Protein AF-0000000079067261 (afdb_homodimer)

Radius of gyration: 23.17 Å; Cα contacts (8 Å, |Δi|>4): 420; chains: 2; bounding box: 43×74×41 Å

pLDDT: mean 85.53, std 19.95, range [22.02, 98.5]

Organism: Streptomyces microflavus (NCBI:txid1919)

Secondary structure (DSSP, 8-state):
-EEETTEEEEEE-GGGS-HHHHTPPPPPP-TTS-EEEEEPP----EEEEESS-EEEESSTTTS-EEEEEBTBEEEE-SSS--EEE-SEEEEEEE--------------/-EEETTEEEEEE-GGGS-HHHHTPPPPPP-TTS-EEEEEPP----EEEEESS-EEEESSTTTS-EEEEETT-EEEE-SSS--EEE-SEEEEEEE--------------

Nearest PDB structures (foldseek):
  4khb-assembly3_F  TM=3.609E-01  e=4.235E+00  Thermochaetoides thermophila DSM 1495
  4khb-assembly3_F  TM=3.604E-01  e=4.144E+00  Thermochaetoides thermophila DSM 1495

Solvent-accessible surface area (backbone atoms only — not comparable to full-atom values): 12883 Å² total; per-residue (Å²): 120,46,75,59,87,53,36,38,39,32,78,37,59,71,88,74,51,56,70,76,59,76,76,48,78,46,62,75,54,45,98,83,58,24,45,70,77,40,77,37,70,81,74,73,40,30,40,24,34,50,71,69,62,38,41,32,74,73,45,71,95,83,42,46,29,41,38,39,18,85,79,18,39,37,41,38,36,91,87,48,80,72,41,81,42,71,57,44,38,29,39,37,40,70,59,74,74,80,70,85,80,75,78,72,80,69,76,123,120,48,76,59,89,51,36,37,39,32,79,39,59,71,89,73,51,57,71,76,60,76,77,48,78,46,62,76,55,48,99,84,59,24,44,71,76,39,76,38,69,82,76,71,41,30,38,24,34,50,71,68,62,40,39,31,75,73,46,72,95,83,41,46,29,40,37,38,18,85,79,18,40,36,42,38,35,90,87,49,80,71,42,82,43,71,57,44,36,28,39,38,40,70,59,73,76,80,71,86,78,77,76,74,83,70,78,127

Sequence (216 aa):
MYRQGDVLIMALEESAVPAPFLKASGELRDGRGRLVLALGEVTGHAHAVQGPGRLIREAGPFGPMLLHLPEGGRVVHEEHATIALPQGWFRVVRQREYAPGAIRIVADMYRQGDVLIMALEESAVPAPFLKASGELRDGRGRLVLALGEVTGHAHAVQGPGRLIREAGPFGPMLLHLPEGGRVVHEEHATIALPQGWFRVVRQREYAPGAIRIVAD

Structure (mmCIF, N/CA/C/O backbone):
data_AF-0000000079067261-model_v1
#
loop_
_entity.id
_entity.type
_entity.pdbx_description
1 polymer 'Uncharacterized protein'
#
loop_
_atom_site.group_PDB
_atom_site.id
_atom_site.type_symbol
_atom_site.label_atom_id
_atom_site.label_alt_id
_atom_site.label_comp_id
_atom_site.label_asym_id
_atom_site.label_entity_id
_atom_site.label_seq_id
_atom_site.pdbx_PDB_ins_code
_atom_site.Cartn_x
_atom_site.Cartn_y
_atom_site.Cartn_z
_atom_site.occupancy
_atom_site.B_iso_or_equiv
_atom_site.auth_seq_id
_atom_site.auth_comp_id
_atom_site.auth_asym_id
_atom_site.auth_atom_id
_atom_site.pdbx_PDB_model_num
ATOM 1 N N . MET A 1 1 ? 15.617 -24.75 -3.363 1 93.31 1 MET A N 1
ATOM 2 C CA . MET A 1 1 ? 14.82 -23.875 -2.498 1 93.31 1 MET A CA 1
ATOM 3 C C . MET A 1 1 ? 15.094 -22.406 -2.791 1 93.31 1 MET A C 1
ATOM 5 O O . MET A 1 1 ? 16.234 -22.031 -3.037 1 93.31 1 MET A O 1
ATOM 9 N N . TYR A 1 2 ? 14.016 -21.641 -2.826 1 95.81 2 TYR A N 1
ATOM 10 C CA . TYR A 1 2 ? 14.117 -20.234 -3.156 1 95.81 2 TYR A CA 1
ATOM 11 C C . TYR A 1 2 ? 13.43 -19.375 -2.098 1 95.81 2 TYR A C 1
ATOM 13 O O . TYR A 1 2 ? 12.5 -19.828 -1.429 1 95.81 2 TYR A O 1
ATOM 21 N N . ARG A 1 3 ? 13.953 -18.156 -1.911 1 93.5 3 ARG A N 1
ATOM 22 C CA . ARG A 1 3 ? 13.344 -17.25 -0.948 1 93.5 3 ARG A CA 1
ATOM 23 C C . ARG A 1 3 ? 13.375 -15.812 -1.457 1 93.5 3 ARG A C 1
ATOM 25 O O . ARG A 1 3 ? 14.383 -15.367 -2.006 1 93.5 3 ARG A O 1
ATOM 32 N N . GLN A 1 4 ? 12.227 -15.227 -1.336 1 92.88 4 GLN A N 1
ATOM 33 C CA . GLN A 1 4 ? 12.117 -13.797 -1.585 1 92.88 4 GLN A CA 1
ATOM 34 C C . GLN A 1 4 ? 11.344 -13.102 -0.465 1 92.88 4 GLN A C 1
ATOM 36 O O . GLN A 1 4 ? 10.125 -13.227 -0.378 1 92.88 4 GLN A O 1
ATOM 41 N N . GLY A 1 5 ? 12.039 -12.453 0.338 1 87.69 5 GLY A N 1
ATOM 42 C CA . GLY A 1 5 ? 11.406 -11.906 1.524 1 87.69 5 GLY A CA 1
ATOM 43 C C . GLY A 1 5 ? 10.797 -12.969 2.424 1 87.69 5 GLY A C 1
ATOM 44 O O . GLY A 1 5 ? 11.492 -13.891 2.855 1 87.69 5 GLY A O 1
ATOM 45 N N . ASP A 1 6 ? 9.477 -12.859 2.674 1 88 6 ASP A N 1
ATOM 46 C CA . ASP A 1 6 ? 8.758 -13.773 3.561 1 88 6 ASP A CA 1
ATOM 47 C C . ASP A 1 6 ? 8.102 -14.906 2.771 1 88 6 ASP A C 1
ATOM 49 O O . ASP A 1 6 ? 7.289 -15.656 3.312 1 88 6 ASP A O 1
ATOM 53 N N . VAL A 1 7 ? 8.508 -14.961 1.586 1 93.81 7 VAL A N 1
ATOM 54 C CA . VAL A 1 7 ? 7.945 -16.016 0.75 1 93.81 7 VAL A CA 1
ATOM 55 C C . VAL A 1 7 ? 8.984 -17.109 0.524 1 93.81 7 VAL A C 1
ATOM 57 O O . VAL A 1 7 ? 10.062 -16.844 -0.013 1 93.81 7 VAL A O 1
ATOM 60 N N . LEU A 1 8 ? 8.688 -18.297 0.979 1 94.88 8 LEU A N 1
ATOM 61 C CA . LEU A 1 8 ? 9.5 -19.484 0.73 1 94.88 8 LEU A CA 1
ATOM 62 C C . LEU A 1 8 ? 8.906 -20.328 -0.392 1 94.88 8 LEU A C 1
ATOM 64 O O . LEU A 1 8 ? 7.707 -20.594 -0.401 1 94.88 8 LEU A O 1
ATOM 68 N N . ILE A 1 9 ? 9.797 -20.672 -1.334 1 97.38 9 ILE A N 1
ATOM 69 C CA . ILE A 1 9 ? 9.383 -21.484 -2.479 1 97.38 9 ILE A CA 1
ATOM 70 C C . ILE A 1 9 ? 10.219 -22.75 -2.553 1 97.38 9 ILE A C 1
ATOM 72 O O . ILE A 1 9 ? 11.445 -22.688 -2.684 1 97.38 9 ILE A O 1
ATOM 76 N N . MET A 1 10 ? 9.508 -23.844 -2.5 1 97.62 10 MET A N 1
ATOM 77 C CA . MET A 1 10 ? 10.211 -25.125 -2.469 1 97.62 10 MET A CA 1
ATOM 78 C C . MET A 1 10 ? 9.773 -26.016 -3.629 1 97.62 10 MET A C 1
ATOM 80 O O . MET A 1 10 ? 8.578 -26.234 -3.834 1 97.62 10 MET A O 1
ATOM 84 N N . ALA A 1 11 ? 10.805 -26.531 -4.277 1 97.69 11 ALA A N 1
ATOM 85 C CA . ALA A 1 11 ? 10.477 -27.484 -5.34 1 97.69 11 ALA A CA 1
ATOM 86 C C . ALA A 1 11 ? 9.773 -28.719 -4.781 1 97.69 11 ALA A C 1
ATOM 88 O O . ALA A 1 11 ? 10.125 -29.203 -3.703 1 97.69 11 ALA A O 1
ATOM 89 N N . LEU A 1 12 ? 8.781 -29.109 -5.594 1 97.06 12 LEU A N 1
ATOM 90 C CA . LEU A 1 12 ? 7.977 -30.266 -5.219 1 97.06 12 LEU A CA 1
ATOM 91 C C . LEU A 1 12 ? 7.891 -31.266 -6.371 1 97.06 12 LEU A C 1
ATOM 93 O O . LEU A 1 12 ? 7.633 -30.875 -7.516 1 97.06 12 LEU A O 1
ATOM 97 N N . GLU A 1 13 ? 8.094 -32.562 -6.059 1 96.88 13 GLU A N 1
ATOM 98 C CA . GLU A 1 13 ? 7.824 -33.594 -7.062 1 96.88 13 GLU A CA 1
ATOM 99 C C . GLU A 1 13 ? 6.332 -33.688 -7.367 1 96.88 13 GLU A C 1
ATOM 101 O O . GLU A 1 13 ? 5.5 -33.594 -6.457 1 96.88 13 GLU A O 1
ATOM 106 N N . GLU A 1 14 ? 6.121 -33.844 -8.664 1 95.88 14 GLU A N 1
ATOM 107 C CA . GLU A 1 14 ? 4.719 -33.938 -9.07 1 95.88 14 GLU A CA 1
ATOM 108 C C . GLU A 1 14 ? 3.992 -35.031 -8.297 1 95.88 14 GLU A C 1
ATOM 110 O O . GLU A 1 14 ? 2.809 -34.906 -7.977 1 95.88 14 GLU A O 1
ATOM 115 N N . SER A 1 15 ? 4.703 -36.094 -8.047 1 96.19 15 SER A N 1
ATOM 116 C CA . SER A 1 15 ? 4.109 -37.25 -7.352 1 96.19 15 SER A CA 1
ATOM 117 C C . SER A 1 15 ? 3.678 -36.844 -5.938 1 96.19 15 SER A C 1
ATOM 119 O O . SER A 1 15 ? 2.857 -37.531 -5.324 1 96.19 15 SER A O 1
ATOM 121 N N . ALA A 1 16 ? 4.199 -35.812 -5.457 1 96 16 ALA A N 1
ATOM 122 C CA . ALA A 1 16 ? 3.887 -35.375 -4.102 1 96 16 ALA A CA 1
ATOM 123 C C . ALA A 1 16 ? 2.697 -34.406 -4.102 1 96 16 ALA A C 1
ATOM 125 O O . ALA A 1 16 ? 2.203 -34.031 -3.041 1 96 16 ALA A O 1
ATOM 126 N N . VAL A 1 17 ? 2.174 -34.031 -5.223 1 96.06 17 VAL A N 1
ATOM 127 C CA . VAL A 1 17 ? 1.015 -33.156 -5.332 1 96.06 17 VAL A CA 1
ATOM 128 C C . VAL A 1 17 ? -0.268 -33.969 -5.188 1 96.06 17 VAL A C 1
ATOM 130 O O . VAL A 1 17 ? -0.497 -34.938 -5.941 1 96.06 17 VAL A O 1
ATOM 133 N N . PRO A 1 18 ? -1.091 -33.594 -4.254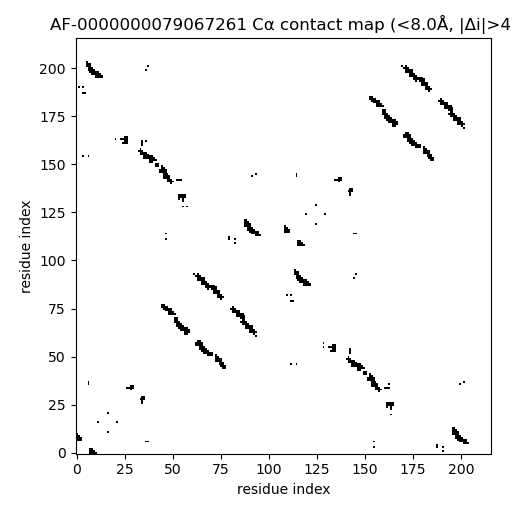 1 94 18 PRO A N 1
ATOM 134 C CA . PRO A 1 18 ? -2.355 -34.312 -4.141 1 94 18 PRO A CA 1
ATOM 135 C C . PRO A 1 18 ? -3.176 -34.281 -5.426 1 94 18 PRO A C 1
ATOM 137 O O . PRO A 1 18 ? -3.242 -33.25 -6.094 1 94 18 PRO A O 1
ATOM 140 N N . ALA A 1 19 ? -3.855 -35.344 -5.723 1 94.25 19 ALA A N 1
ATOM 141 C CA . ALA A 1 19 ? -4.516 -35.594 -6.996 1 94.25 19 ALA A CA 1
ATOM 142 C C . ALA A 1 19 ? -5.547 -34.531 -7.309 1 94.25 19 ALA A C 1
ATOM 144 O O . ALA A 1 19 ? -5.629 -34.062 -8.445 1 94.25 19 ALA A O 1
ATOM 145 N N . PRO A 1 20 ? -6.281 -34.094 -6.27 1 93.56 20 PRO A N 1
ATOM 146 C CA . PRO A 1 20 ? -7.297 -33.094 -6.613 1 93.56 20 PRO A CA 1
ATOM 147 C C . PRO A 1 20 ? -6.695 -31.781 -7.121 1 93.56 20 PRO A C 1
ATOM 149 O O . PRO A 1 20 ? -7.348 -31.031 -7.867 1 93.56 20 PRO A O 1
ATOM 152 N N . PHE A 1 21 ? -5.484 -31.594 -6.785 1 94.38 21 PHE A N 1
ATOM 153 C CA . PHE A 1 21 ? -4.883 -30.312 -7.145 1 94.38 21 PHE A CA 1
ATOM 154 C C . PHE A 1 21 ? -4.219 -30.391 -8.516 1 94.38 21 PHE A C 1
ATOM 156 O O . PHE A 1 21 ? -3.934 -29.359 -9.133 1 94.38 21 PHE A O 1
ATOM 163 N N . LEU A 1 22 ? -3.932 -31.562 -8.992 1 94.06 22 LEU A N 1
ATOM 164 C CA . LEU A 1 22 ? -3.262 -31.734 -10.281 1 94.06 22 LEU A CA 1
ATOM 165 C C . LEU A 1 22 ? -4.074 -31.094 -11.406 1 94.06 22 LEU A C 1
ATOM 167 O O . LEU A 1 22 ? -3.512 -30.562 -12.359 1 94.06 22 LEU A O 1
ATOM 171 N N . LYS A 1 23 ? -5.426 -31.109 -11.219 1 91.81 23 LYS A N 1
ATOM 172 C CA . LYS A 1 23 ? -6.281 -30.609 -12.289 1 91.81 23 LYS A CA 1
ATOM 173 C C . LYS A 1 23 ? -7.102 -29.406 -11.812 1 91.81 23 LYS A C 1
ATOM 175 O O . LYS A 1 23 ? -8.016 -28.953 -12.516 1 91.81 23 LYS A O 1
ATOM 180 N N . ALA A 1 24 ? -6.781 -28.938 -10.594 1 92.81 24 ALA A N 1
ATOM 181 C CA . ALA A 1 24 ? -7.551 -27.828 -10.023 1 92.81 24 ALA A CA 1
ATOM 182 C C . ALA A 1 24 ? -7.301 -26.531 -10.797 1 92.81 24 ALA A C 1
ATOM 184 O O . ALA A 1 24 ? -6.199 -26.297 -11.297 1 92.81 24 ALA A O 1
ATOM 185 N N . SER A 1 25 ? -8.406 -25.688 -10.766 1 92.81 25 SER A N 1
ATOM 186 C CA . SER A 1 25 ? -8.219 -24.344 -11.328 1 92.81 25 SER A CA 1
ATOM 187 C C . SER A 1 25 ? -7.383 -23.469 -10.406 1 92.81 25 SER A C 1
ATOM 189 O O . SER A 1 25 ? -7.457 -23.594 -9.18 1 92.81 25 SER A O 1
ATOM 191 N N . GLY A 1 26 ? -6.652 -22.688 -11.031 1 93.88 26 GLY A N 1
ATOM 192 C CA . GLY A 1 26 ? -5.762 -21.828 -10.273 1 93.88 26 GLY A CA 1
ATOM 193 C C . GLY A 1 26 ? -6.414 -20.516 -9.859 1 93.88 26 GLY A C 1
ATOM 194 O O . GLY A 1 26 ? -7.512 -20.203 -10.312 1 93.88 26 GLY A O 1
ATOM 195 N N . GLU A 1 27 ? -5.797 -19.875 -8.914 1 93.69 27 GLU A N 1
ATOM 196 C CA . GLU A 1 27 ? -6.184 -18.516 -8.516 1 93.69 27 GLU A CA 1
ATOM 197 C C . GLU A 1 27 ? -6.219 -17.578 -9.711 1 93.69 27 GLU A C 1
ATOM 199 O O . GLU A 1 27 ? -5.52 -17.797 -10.703 1 93.69 27 GLU A O 1
ATOM 204 N N . LEU A 1 28 ? -7.031 -16.562 -9.469 1 93.44 28 LEU A N 1
ATOM 205 C CA . LEU A 1 28 ? -7.066 -15.531 -10.508 1 93.44 28 LEU A CA 1
ATOM 206 C C . LEU A 1 28 ? -5.809 -14.664 -10.453 1 93.44 28 LEU A C 1
ATOM 208 O O . LEU A 1 28 ? -5.234 -14.461 -9.383 1 93.44 28 LEU A O 1
ATOM 212 N N . ARG A 1 29 ? -5.441 -14.211 -11.617 1 95.19 29 ARG A N 1
ATOM 213 C CA . ARG A 1 29 ? -4.344 -13.25 -11.711 1 95.19 29 ARG A CA 1
ATOM 214 C C . ARG A 1 29 ? -4.801 -11.852 -11.305 1 95.19 29 ARG A C 1
ATOM 216 O O . ARG A 1 29 ? -5.996 -11.547 -11.344 1 95.19 29 ARG A O 1
ATOM 223 N N . ASP A 1 30 ? -3.795 -11.125 -10.875 1 90.88 30 ASP A N 1
ATOM 224 C CA . ASP A 1 30 ? -4.168 -9.766 -10.5 1 90.88 30 ASP A CA 1
ATOM 225 C C . ASP A 1 30 ? -4.316 -8.875 -11.734 1 90.88 30 ASP A C 1
ATOM 227 O O . ASP A 1 30 ? -4.211 -9.352 -12.859 1 90.88 30 ASP A O 1
ATOM 231 N N . GLY A 1 31 ? -4.594 -7.637 -11.477 1 87 31 GLY A N 1
ATOM 232 C CA . GLY A 1 31 ? -4.832 -6.695 -12.562 1 87 31 GLY A CA 1
ATOM 233 C C . GLY A 1 31 ? -3.652 -6.562 -13.508 1 87 31 GLY A C 1
ATOM 234 O O . GLY A 1 31 ? -3.805 -6.094 -14.633 1 87 31 GLY A O 1
ATOM 235 N N . ARG A 1 32 ? -2.537 -6.969 -13.062 1 87.69 32 ARG A N 1
ATOM 236 C CA . ARG A 1 32 ? -1.325 -6.887 -13.867 1 87.69 32 ARG A CA 1
ATOM 237 C C . ARG A 1 32 ? -1.001 -8.234 -14.508 1 87.69 32 ARG A C 1
ATOM 239 O O . ARG A 1 32 ? 0.079 -8.414 -15.07 1 87.69 32 ARG A O 1
ATOM 246 N N . GLY A 1 33 ? -1.938 -9.18 -14.359 1 92.88 33 GLY A N 1
ATOM 247 C CA . GLY A 1 33 ? -1.79 -10.492 -14.969 1 92.88 33 GLY A CA 1
ATOM 248 C C . GLY A 1 33 ? -0.836 -11.398 -14.211 1 92.88 33 GLY A C 1
ATOM 249 O O . GLY A 1 33 ? -0.287 -12.344 -14.773 1 92.88 33 GLY A O 1
ATOM 250 N N . ARG A 1 34 ? -0.643 -11.055 -12.945 1 95.69 34 ARG A N 1
ATOM 251 C CA . ARG A 1 34 ? 0.346 -11.82 -12.195 1 95.69 34 ARG A CA 1
ATOM 252 C C . ARG A 1 34 ? -0.33 -12.797 -11.234 1 95.69 34 ARG A C 1
ATOM 254 O O . ARG A 1 34 ? -1.443 -12.539 -10.766 1 95.69 34 ARG A O 1
ATOM 261 N N . LEU A 1 35 ? 0.359 -13.922 -11.023 1 97.31 35 LEU A N 1
ATOM 262 C CA . LEU A 1 35 ? -0.011 -14.781 -9.906 1 97.31 35 LEU A CA 1
ATOM 263 C C . LEU A 1 35 ? 0.578 -14.266 -8.594 1 97.31 35 LEU A C 1
ATOM 265 O O . LEU A 1 35 ? 1.792 -14.32 -8.391 1 97.31 35 LEU A O 1
ATOM 269 N N . VAL A 1 36 ? -0.281 -13.789 -7.707 1 95.5 36 VAL A N 1
ATOM 270 C CA . VAL A 1 36 ? 0.19 -13.156 -6.48 1 95.5 36 VAL A CA 1
ATOM 271 C C . VAL A 1 36 ? 0.438 -14.211 -5.41 1 95.5 36 VAL A C 1
ATOM 273 O O . VAL A 1 36 ? -0.498 -14.875 -4.953 1 95.5 36 VAL A O 1
ATOM 276 N N . LEU A 1 37 ? 1.735 -14.312 -5.082 1 95.88 37 LEU A N 1
ATOM 277 C CA . LEU A 1 37 ? 2.104 -15.258 -4.035 1 95.88 37 LEU A CA 1
ATOM 278 C C . LEU A 1 37 ? 1.872 -14.656 -2.65 1 95.88 37 LEU A C 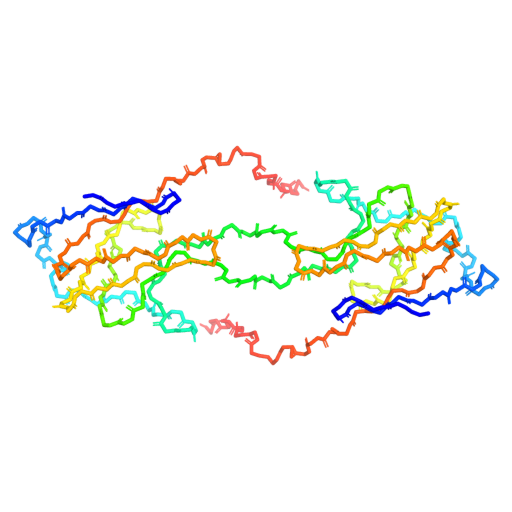1
ATOM 280 O O . LEU A 1 37 ? 1.408 -15.352 -1.74 1 95.88 37 LEU A O 1
ATOM 284 N N . ALA A 1 38 ? 2.236 -13.43 -2.533 1 91.38 38 ALA A N 1
ATOM 285 C CA . ALA A 1 38 ? 2.074 -12.664 -1.299 1 91.38 38 ALA A CA 1
ATOM 286 C C . ALA A 1 38 ? 2.008 -11.164 -1.585 1 91.38 38 ALA A C 1
ATOM 288 O O . ALA A 1 38 ? 2.754 -10.656 -2.424 1 91.38 38 ALA A O 1
ATOM 289 N N . LEU A 1 39 ? 1.096 -10.539 -0.923 1 84.94 39 LEU A N 1
ATOM 290 C CA . LEU A 1 39 ? 1.043 -9.086 -1.045 1 84.94 39 LEU A CA 1
ATOM 291 C C . LEU A 1 39 ? 2.172 -8.43 -0.254 1 84.94 39 LEU A C 1
ATOM 293 O O . LEU A 1 39 ? 2.551 -8.922 0.813 1 84.94 39 LEU A O 1
ATOM 297 N N . GLY A 1 40 ? 2.758 -7.543 -0.955 1 75.5 40 GLY A N 1
ATOM 298 C CA . GLY A 1 40 ? 3.812 -6.801 -0.285 1 75.5 40 GLY A CA 1
ATOM 299 C C . GLY A 1 40 ? 3.293 -5.871 0.799 1 75.5 40 GLY A C 1
ATOM 300 O O . GLY A 1 40 ? 2.08 -5.742 0.984 1 75.5 40 GLY A O 1
ATOM 301 N N . GLU A 1 41 ? 4.215 -5.512 1.612 1 61.94 41 GLU A 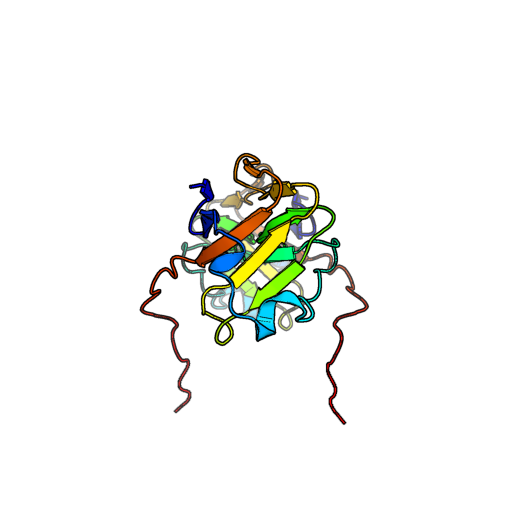N 1
ATOM 302 C CA . GLU A 1 41 ? 3.885 -4.613 2.717 1 61.94 41 GLU A CA 1
ATOM 303 C C . GLU A 1 41 ? 3.17 -3.363 2.217 1 61.94 41 GLU A C 1
ATOM 305 O O . GLU A 1 41 ? 3.477 -2.855 1.137 1 61.94 41 GLU A O 1
ATOM 310 N N . VAL A 1 42 ? 2.006 -3.201 2.816 1 63.91 42 VAL A N 1
ATOM 311 C CA . VAL A 1 42 ? 1.478 -1.848 2.693 1 63.91 42 VAL A CA 1
ATOM 312 C C . VAL A 1 42 ? 2.531 -0.839 3.146 1 63.91 42 VAL A C 1
ATOM 314 O O . VAL A 1 42 ? 3.082 -0.958 4.242 1 63.91 42 VAL A O 1
ATOM 317 N N . THR A 1 43 ? 3.326 -0.378 2.133 1 65.5 43 THR A N 1
ATOM 318 C CA . THR A 1 43 ? 4.551 0.36 2.422 1 65.5 43 THR A CA 1
ATOM 319 C C . THR A 1 43 ? 4.25 1.594 3.27 1 65.5 43 THR A C 1
ATOM 321 O O . THR A 1 43 ? 5.164 2.215 3.816 1 65.5 43 THR A O 1
ATOM 324 N N . GLY A 1 44 ? 2.943 1.917 3.52 1 74.19 44 GLY A N 1
ATOM 325 C CA . GLY A 1 44 ? 2.717 3.139 4.273 1 74.19 44 GLY A CA 1
ATOM 326 C C . GLY A 1 44 ? 3.219 4.383 3.564 1 74.19 44 GLY A C 1
ATOM 327 O O . GLY A 1 44 ? 3.383 5.434 4.184 1 74.19 44 GLY A O 1
ATOM 328 N N . HIS A 1 45 ? 3.387 4.188 2.227 1 82.06 45 HIS A N 1
ATOM 329 C CA . HIS A 1 45 ? 3.82 5.359 1.47 1 82.06 45 HIS A CA 1
ATOM 330 C C . HIS A 1 45 ? 2.844 6.52 1.643 1 82.06 45 HIS A C 1
ATOM 332 O O . HIS A 1 45 ? 1.628 6.316 1.65 1 82.06 45 HIS A O 1
ATOM 338 N N . ALA A 1 46 ? 3.48 7.699 2.014 1 90.44 46 ALA A N 1
ATOM 339 C CA . ALA A 1 46 ? 2.656 8.891 2.164 1 90.44 46 ALA A CA 1
ATOM 340 C C . ALA A 1 46 ? 3.457 10.156 1.853 1 90.44 46 ALA A C 1
ATOM 342 O O . ALA A 1 46 ? 4.676 10.188 2.037 1 90.44 46 ALA A O 1
ATOM 343 N N . HIS A 1 47 ? 2.83 11.18 1.273 1 93.94 47 HIS A N 1
ATOM 344 C CA . HIS A 1 47 ? 3.328 12.547 1.375 1 93.94 47 HIS A CA 1
ATOM 345 C C . HIS A 1 47 ? 3.137 13.094 2.783 1 93.94 47 HIS A C 1
ATOM 347 O O . HIS A 1 47 ? 2.008 13.188 3.27 1 93.94 47 HIS A O 1
ATOM 353 N N . ALA A 1 48 ? 4.289 13.344 3.428 1 97.31 48 ALA A N 1
ATOM 354 C CA . ALA A 1 48 ? 4.164 13.68 4.844 1 97.31 48 ALA A CA 1
ATOM 355 C C . ALA A 1 48 ? 5.168 14.758 5.246 1 97.31 48 ALA A C 1
ATOM 357 O O . ALA A 1 48 ? 6.164 14.977 4.547 1 97.31 48 ALA A O 1
ATOM 358 N N . VAL A 1 49 ? 4.812 15.477 6.254 1 97.69 49 VAL A N 1
ATOM 359 C CA . VAL A 1 49 ? 5.715 16.453 6.852 1 97.69 49 VAL A CA 1
ATOM 360 C C . VAL A 1 49 ? 6.309 15.891 8.141 1 97.69 49 VAL A C 1
ATOM 362 O O . VAL A 1 49 ? 5.582 15.344 8.977 1 97.69 49 VAL A O 1
ATOM 365 N N . GLN A 1 50 ? 7.574 16.016 8.148 1 94.19 50 GLN A N 1
ATOM 366 C CA . GLN A 1 50 ? 8.281 15.664 9.375 1 94.19 50 GLN A CA 1
ATOM 367 C C . GLN A 1 50 ? 8.57 16.906 10.211 1 94.19 50 GLN A C 1
ATOM 369 O O . GLN A 1 50 ? 8.789 18 9.672 1 94.19 50 GLN A O 1
ATOM 374 N N . GLY A 1 51 ? 8.516 16.719 11.648 1 90.69 51 GLY A N 1
ATOM 375 C CA . GLY A 1 51 ? 8.859 17.812 12.539 1 90.69 51 GLY A CA 1
ATOM 376 C C . GLY A 1 51 ? 7.645 18.547 13.062 1 90.69 51 GLY A C 1
ATOM 377 O O . GLY A 1 51 ? 6.508 18.109 12.875 1 90.69 51 GLY A O 1
ATOM 378 N N . PRO A 1 52 ? 7.934 19.688 13.766 1 95.06 52 PRO A N 1
ATOM 379 C CA . PRO A 1 52 ? 6.855 20.453 14.406 1 95.06 52 PRO A CA 1
ATOM 380 C C . PRO A 1 52 ? 5.895 21.078 13.398 1 95.06 52 PRO A C 1
ATOM 382 O O . PRO A 1 52 ? 6.316 21.5 12.32 1 95.06 52 PRO A O 1
ATOM 385 N N . GLY A 1 53 ? 4.598 21.062 13.719 1 96.94 53 GLY A N 1
ATOM 386 C CA . GLY A 1 53 ? 3.551 21.641 12.891 1 96.94 53 GLY A CA 1
ATOM 387 C C . GLY A 1 53 ? 2.182 21.047 13.156 1 96.94 53 GLY A C 1
ATOM 388 O O . GLY A 1 53 ? 2.027 20.203 14.047 1 96.94 53 GLY A O 1
ATOM 389 N N . ARG A 1 54 ? 1.252 21.672 12.43 1 97.56 54 ARG A N 1
ATOM 390 C CA . ARG A 1 54 ? -0.123 21.203 12.539 1 97.56 54 ARG A CA 1
ATOM 391 C C . ARG A 1 54 ? -0.781 21.109 11.164 1 97.56 54 ARG A C 1
ATOM 393 O O . ARG A 1 54 ? -0.517 21.953 10.289 1 97.56 54 ARG A O 1
ATOM 400 N N . LEU A 1 55 ? -1.569 20.078 11.062 1 98 55 LEU A N 1
ATOM 401 C CA . LEU A 1 55 ? -2.396 19.875 9.875 1 98 55 LEU A CA 1
ATOM 402 C C . LEU A 1 55 ? -3.877 19.922 10.234 1 98 55 LEU A C 1
ATOM 404 O O . LEU A 1 55 ? -4.32 19.203 11.133 1 98 55 LEU A O 1
ATOM 408 N N . ILE A 1 56 ? -4.5 20.797 9.578 1 96.81 56 ILE A N 1
ATOM 409 C CA . ILE A 1 56 ? -5.906 21 9.906 1 96.81 56 ILE A CA 1
ATOM 410 C C . ILE A 1 56 ? -6.766 20.734 8.672 1 96.81 56 ILE A C 1
ATOM 412 O O . ILE A 1 56 ? -6.508 21.281 7.594 1 96.81 56 ILE A O 1
ATOM 416 N N . ARG A 1 57 ? -7.797 19.875 8.844 1 93.44 57 ARG A N 1
ATOM 417 C CA . ARG A 1 57 ? -8.734 19.656 7.75 1 93.44 57 ARG A CA 1
ATOM 418 C C . ARG A 1 57 ? -9.805 20.75 7.711 1 93.44 57 ARG A C 1
ATOM 420 O O . ARG A 1 57 ? -10.469 21 8.719 1 93.44 57 ARG A O 1
ATOM 427 N N . GLU A 1 58 ? -9.867 21.406 6.527 1 89.81 58 GLU A N 1
ATOM 428 C CA . GLU A 1 58 ? -10.844 22.484 6.41 1 89.81 58 GLU A CA 1
ATOM 429 C C . GLU A 1 58 ? -12.258 21.938 6.238 1 89.81 58 GLU A C 1
ATOM 431 O O . GLU A 1 58 ? -13.211 22.469 6.809 1 89.81 58 GLU A O 1
ATOM 436 N N . ALA A 1 59 ? -12.344 21.047 5.289 1 84.06 59 ALA A N 1
ATOM 437 C CA . ALA A 1 59 ? -13.672 20.531 4.965 1 84.06 59 ALA A CA 1
ATOM 438 C C . ALA A 1 59 ? -13.625 19.031 4.656 1 84.06 59 ALA A C 1
ATOM 440 O O . ALA A 1 59 ? -13.133 18.625 3.6 1 84.06 59 ALA A O 1
ATOM 441 N N . GLY A 1 60 ? -14.109 18.188 5.516 1 82.62 60 GLY A N 1
ATOM 442 C CA . GLY A 1 60 ? -14.266 16.766 5.25 1 82.62 60 GLY A CA 1
ATOM 443 C C . GLY A 1 60 ? -12.953 16.062 4.941 1 82.62 60 GLY A C 1
ATOM 444 O O . GLY A 1 60 ? -11.906 16.703 4.859 1 82.62 60 GLY A O 1
ATOM 445 N N . PRO A 1 61 ? -12.992 14.773 4.613 1 80.88 61 PRO A N 1
ATOM 446 C CA . PRO A 1 61 ? -11.789 13.953 4.465 1 80.88 61 PRO A CA 1
ATOM 447 C C . PRO A 1 61 ? -11.062 14.211 3.146 1 80.88 61 PRO A C 1
ATOM 449 O O . PRO A 1 61 ? -9.852 13.961 3.045 1 80.88 61 PRO A O 1
ATOM 452 N N . PHE A 1 62 ? -11.719 14.812 2.186 1 80.5 62 PHE A N 1
ATOM 453 C CA . PHE A 1 62 ? -11.086 14.961 0.879 1 80.5 62 PHE A CA 1
ATOM 454 C C . PHE A 1 62 ? -10.898 16.438 0.533 1 80.5 62 PHE A C 1
ATOM 456 O O . PHE A 1 62 ? -10.484 16.766 -0.579 1 80.5 62 PHE A O 1
ATOM 463 N N . GLY A 1 63 ? -11.242 17.172 1.457 1 86.88 63 GLY A N 1
ATOM 464 C CA . GLY A 1 63 ? -11.094 18.594 1.224 1 86.88 63 GLY A CA 1
ATOM 465 C C . GLY A 1 63 ? -9.68 19.094 1.439 1 86.88 63 GLY A C 1
ATOM 466 O O . GLY A 1 63 ? -8.789 18.312 1.799 1 86.88 63 GLY A O 1
ATOM 467 N N . PRO A 1 64 ? -9.531 20.406 1.079 1 92.81 64 PRO A N 1
ATOM 468 C CA . PRO A 1 64 ? -8.219 21 1.35 1 92.81 64 PRO A CA 1
ATOM 469 C C . PRO A 1 64 ? -7.867 21 2.836 1 92.81 64 PRO A C 1
ATOM 471 O O . PRO A 1 64 ? -8.75 20.859 3.684 1 92.81 64 PRO A O 1
ATOM 474 N N . MET A 1 65 ? -6.578 21.062 3.029 1 96.56 65 MET A N 1
ATOM 475 C CA . MET A 1 65 ? -6.09 21.172 4.402 1 96.56 65 MET A CA 1
ATOM 476 C C . MET A 1 65 ? -5.234 22.422 4.586 1 96.56 65 MET A C 1
ATOM 478 O O . MET A 1 65 ? -4.719 22.969 3.613 1 96.56 65 MET A O 1
ATOM 482 N N . LEU A 1 66 ? -5.191 22.859 5.898 1 97.62 66 LEU A N 1
ATOM 483 C CA . LEU A 1 66 ? -4.258 23.906 6.301 1 97.62 66 LEU A CA 1
ATOM 484 C C . LEU A 1 66 ? -3.074 23.312 7.059 1 97.62 66 LEU A C 1
ATOM 486 O O . LEU A 1 66 ? -3.252 22.469 7.941 1 97.62 66 LEU A O 1
ATOM 490 N N . LEU A 1 67 ? -1.908 23.703 6.625 1 98.19 67 LEU A N 1
ATOM 491 C CA . LEU A 1 67 ? -0.657 23.266 7.246 1 98.19 67 LEU A CA 1
ATOM 492 C C . LEU A 1 67 ? 0.052 24.453 7.898 1 98.19 67 LEU A C 1
ATOM 494 O O . LEU A 1 67 ? 0.276 25.484 7.258 1 98.19 67 LEU A O 1
ATOM 498 N N . HIS A 1 68 ? 0.319 24.344 9.18 1 98.5 68 HIS A N 1
ATOM 499 C CA . HIS A 1 68 ? 1.077 25.359 9.898 1 98.5 68 HIS A CA 1
ATOM 500 C C . HIS A 1 68 ? 2.453 24.828 10.297 1 98.5 68 HIS A C 1
ATOM 502 O O . HIS A 1 68 ? 2.561 23.812 10.992 1 98.5 68 HIS A O 1
ATOM 508 N N . LEU A 1 69 ? 3.438 25.531 9.797 1 98.19 69 LEU A N 1
ATOM 509 C CA . LEU A 1 69 ? 4.82 25.203 10.117 1 98.19 69 LEU A CA 1
ATOM 510 C C . LEU A 1 69 ? 5.516 26.391 10.789 1 98.19 69 LEU A C 1
ATOM 512 O O . LEU A 1 69 ? 6.117 27.219 10.109 1 98.19 69 LEU A O 1
ATOM 516 N N . PRO A 1 70 ? 5.531 26.359 12.117 1 97.06 70 PRO A N 1
ATOM 517 C CA . PRO A 1 70 ? 6.105 27.5 12.82 1 97.06 70 PRO A CA 1
ATOM 518 C C . PRO A 1 70 ? 7.621 27.594 12.656 1 97.06 70 PRO A C 1
ATOM 520 O O . PRO A 1 70 ? 8.195 28.688 12.789 1 97.06 70 PRO A O 1
ATOM 523 N N . GLU A 1 71 ? 8.281 26.516 12.328 1 97.44 71 GLU A N 1
ATOM 524 C CA . GLU A 1 71 ? 9.734 26.5 12.203 1 97.44 71 GLU A CA 1
ATOM 525 C C . GLU A 1 71 ? 10.164 25.984 10.836 1 97.44 71 GLU A C 1
ATOM 527 O O . GLU A 1 71 ? 11.328 25.625 10.641 1 97.44 71 GLU A O 1
ATOM 532 N N . GLY A 1 72 ? 9.297 26 9.906 1 97.38 72 GLY A N 1
ATOM 533 C CA . GLY A 1 72 ? 9.586 25.328 8.648 1 97.38 72 GLY A CA 1
ATOM 534 C C . GLY A 1 72 ? 9.469 23.812 8.727 1 97.38 72 GLY A C 1
ATOM 535 O O . GLY A 1 72 ? 9.109 23.266 9.773 1 97.38 72 GLY A O 1
ATOM 536 N N . GLY A 1 73 ? 9.562 23.203 7.52 1 96.69 73 GLY A N 1
ATOM 537 C CA . GLY A 1 73 ? 9.469 21.75 7.492 1 96.69 73 GLY A CA 1
ATOM 538 C C . GLY A 1 73 ? 9.922 21.141 6.18 1 96.69 73 GLY A C 1
ATOM 539 O O . GLY A 1 73 ? 10.422 21.859 5.305 1 96.69 73 GLY A O 1
ATOM 540 N N . ARG A 1 74 ? 9.867 19.812 6.184 1 97.38 74 ARG A N 1
ATOM 541 C CA . ARG A 1 74 ? 10.195 19.047 4.984 1 97.38 74 ARG A CA 1
ATOM 542 C C . ARG A 1 74 ? 9.047 18.125 4.59 1 97.38 74 ARG A C 1
ATOM 544 O O . ARG A 1 74 ? 8.492 17.406 5.434 1 97.38 74 ARG A O 1
ATOM 551 N N . VAL A 1 75 ? 8.688 18.234 3.311 1 97.62 75 VAL A N 1
ATOM 552 C CA . VAL A 1 75 ? 7.754 17.25 2.756 1 97.62 75 VAL A CA 1
ATOM 553 C C . VAL A 1 75 ? 8.531 16.062 2.199 1 97.62 75 VAL A C 1
ATOM 555 O O . VAL A 1 75 ? 9.375 16.219 1.317 1 97.62 75 VAL A O 1
ATOM 558 N N . VAL A 1 76 ? 8.203 14.914 2.742 1 96 76 VAL A N 1
ATOM 559 C CA . VAL A 1 76 ? 8.945 13.719 2.377 1 96 76 VAL A CA 1
ATOM 560 C C . VAL A 1 76 ? 8.016 12.711 1.697 1 96 76 VAL A C 1
ATOM 562 O O . VAL A 1 76 ? 6.793 12.812 1.821 1 96 76 VAL A O 1
ATOM 565 N N . HIS A 1 77 ? 8.531 11.875 0.941 1 92.19 77 HIS A N 1
ATOM 566 C CA . HIS A 1 77 ? 7.891 10.727 0.308 1 92.19 77 HIS A CA 1
ATOM 567 C C . HIS A 1 77 ? 8.922 9.672 -0.086 1 92.19 77 HIS A C 1
ATOM 569 O O . HIS A 1 77 ? 10.062 10 -0.417 1 92.19 77 HIS A O 1
ATOM 575 N N . GLU A 1 78 ? 8.461 8.469 -0.122 1 85.56 78 GLU A N 1
ATOM 576 C CA . GLU A 1 78 ? 9.367 7.359 -0.373 1 85.56 78 GLU A CA 1
ATOM 577 C C . GLU A 1 78 ? 9.875 7.371 -1.813 1 85.56 78 GLU A C 1
ATOM 579 O O . GLU A 1 78 ? 10.969 6.895 -2.098 1 85.56 78 GLU A O 1
ATOM 584 N N . GLU A 1 79 ? 9.133 8.023 -2.668 1 83.31 79 GLU A N 1
ATOM 585 C CA . GLU A 1 79 ? 9.461 7.938 -4.086 1 83.31 79 GLU A CA 1
ATOM 586 C C . GLU A 1 79 ? 9.789 9.312 -4.664 1 83.31 79 GLU A C 1
ATOM 588 O O . GLU A 1 79 ? 10.102 9.438 -5.848 1 83.31 79 GLU A O 1
ATOM 593 N N . HIS A 1 80 ? 9.609 10.297 -3.893 1 89.5 80 HIS A N 1
ATOM 594 C CA . HIS A 1 80 ? 9.859 11.648 -4.375 1 89.5 80 HIS A CA 1
ATOM 595 C C . HIS A 1 80 ? 11.008 12.305 -3.609 1 89.5 80 HIS A C 1
ATOM 597 O O . HIS A 1 80 ? 11.297 11.93 -2.471 1 89.5 80 HIS A O 1
ATOM 603 N N . ALA A 1 81 ? 11.609 13.328 -4.285 1 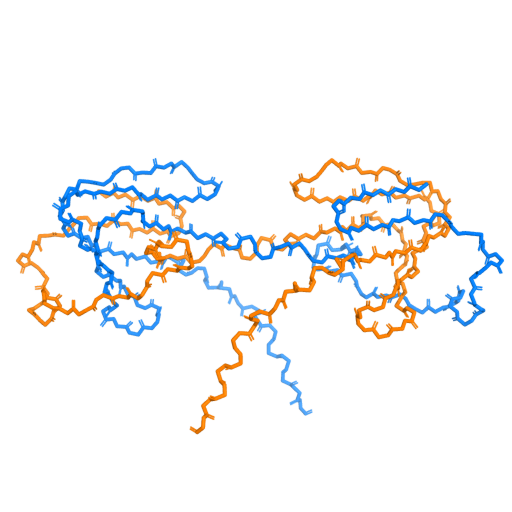94.3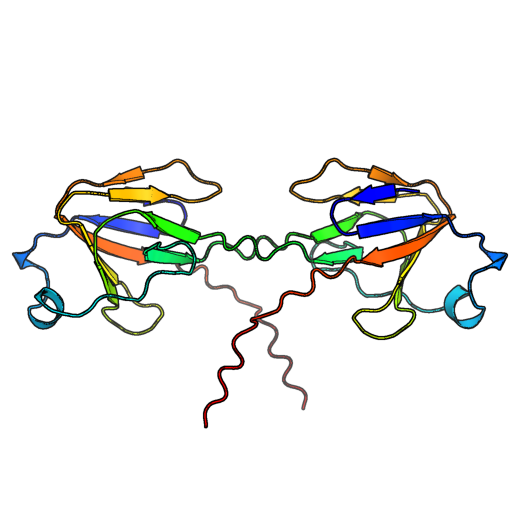8 81 ALA A N 1
ATOM 604 C CA . ALA A 1 81 ? 12.586 14.164 -3.592 1 94.38 81 ALA A CA 1
ATOM 605 C C . ALA A 1 81 ? 11.922 14.984 -2.492 1 94.38 81 ALA A C 1
ATOM 607 O O . ALA A 1 81 ? 10.781 15.445 -2.65 1 94.38 81 ALA A O 1
ATOM 608 N N . THR A 1 82 ? 12.789 15.141 -1.48 1 96.25 82 THR A N 1
ATOM 609 C CA . THR A 1 82 ? 12.305 15.945 -0.362 1 96.25 82 THR A CA 1
ATOM 610 C C . THR A 1 82 ? 12.172 17.406 -0.769 1 96.25 82 THR A C 1
ATOM 612 O O . THR A 1 82 ? 13.023 17.953 -1.474 1 96.25 82 THR A O 1
ATOM 615 N N . ILE A 1 83 ? 11.078 18.047 -0.289 1 96.81 83 ILE A N 1
ATOM 616 C CA . ILE A 1 83 ? 10.859 19.484 -0.498 1 96.81 83 ILE A CA 1
ATOM 617 C C . ILE A 1 83 ? 10.953 20.219 0.836 1 96.81 83 ILE A C 1
ATOM 619 O O . ILE A 1 83 ? 10.258 19.875 1.793 1 96.81 83 ILE A O 1
ATOM 623 N N . ALA A 1 84 ? 11.781 21.281 0.803 1 97.62 84 ALA A N 1
ATOM 624 C CA . ALA A 1 84 ? 11.828 22.141 1.979 1 97.62 84 ALA A CA 1
ATOM 625 C C . ALA A 1 84 ? 10.766 23.234 1.904 1 97.62 84 ALA A C 1
ATOM 627 O O . ALA A 1 84 ? 10.57 23.844 0.853 1 97.62 84 ALA A O 1
ATOM 628 N N . LEU A 1 85 ? 10.094 23.406 3.043 1 97.62 85 LEU A N 1
ATOM 629 C CA . LEU A 1 85 ? 9.125 24.484 3.168 1 97.62 85 LEU A CA 1
ATOM 630 C C . LEU A 1 85 ? 9.57 25.5 4.219 1 97.62 85 LEU A C 1
ATOM 632 O O . LEU A 1 85 ? 10.055 25.109 5.285 1 97.62 85 LEU A O 1
ATOM 636 N N . PRO A 1 86 ? 9.438 26.781 3.904 1 97.62 86 PRO A N 1
ATOM 637 C CA . PRO A 1 86 ? 9.703 27.781 4.941 1 97.62 86 PRO A CA 1
ATOM 638 C C . PRO A 1 86 ? 8.641 27.797 6.035 1 97.62 86 PRO A C 1
ATOM 640 O O . PRO A 1 86 ? 7.629 27.094 5.93 1 97.62 86 PRO A O 1
ATOM 643 N N . GLN A 1 87 ? 9.031 28.562 7.121 1 98.12 87 GLN A N 1
ATOM 644 C CA . GLN A 1 87 ? 8.016 28.75 8.156 1 98.12 87 GLN A CA 1
ATOM 645 C C . GLN A 1 87 ? 6.785 29.453 7.598 1 98.12 87 GLN A C 1
ATOM 647 O O . GLN A 1 87 ? 6.902 30.328 6.734 1 98.12 87 GLN A O 1
ATOM 652 N N . GLY A 1 88 ? 5.641 29.109 8.094 1 97.94 88 GLY A N 1
ATOM 653 C CA . GLY A 1 88 ? 4.426 29.797 7.707 1 97.94 88 GLY A CA 1
ATOM 654 C C . GLY A 1 88 ? 3.24 28.875 7.512 1 97.94 88 GLY A C 1
ATOM 655 O O . GLY A 1 88 ? 3.232 27.75 8.023 1 97.94 88 GLY A O 1
ATOM 656 N N . TRP A 1 89 ? 2.205 29.453 6.941 1 98.25 89 TRP A N 1
ATOM 657 C CA . TRP A 1 89 ? 0.976 28.734 6.645 1 98.25 89 TRP A CA 1
ATOM 658 C C . TRP A 1 89 ? 0.935 28.312 5.18 1 98.25 89 TRP A C 1
ATOM 660 O O . TRP A 1 89 ? 1.409 29.031 4.305 1 98.25 89 TRP A O 1
ATOM 670 N N . PHE A 1 90 ? 0.285 27.172 4.973 1 98.19 90 PHE A N 1
ATOM 671 C CA . PHE A 1 90 ? 0.131 26.641 3.623 1 98.19 90 PHE A CA 1
ATOM 672 C C . PHE A 1 90 ? -1.255 26.031 3.434 1 98.19 90 PHE A C 1
ATOM 674 O O . PHE A 1 90 ? -1.857 25.531 4.387 1 98.19 90 PHE A O 1
ATOM 681 N N . ARG A 1 91 ? -1.683 26.078 2.184 1 97.06 91 ARG A N 1
ATOM 682 C CA . ARG A 1 91 ? -2.838 25.281 1.773 1 97.06 91 ARG A CA 1
ATOM 683 C C . ARG A 1 91 ? -2.404 24.047 1 1 97.06 91 ARG A C 1
ATOM 685 O O . ARG A 1 91 ? -1.563 24.125 0.102 1 97.06 91 ARG A O 1
ATOM 692 N N . VAL A 1 92 ? -2.939 22.906 1.431 1 96.81 92 VAL A N 1
ATOM 693 C CA . VAL A 1 92 ? -2.609 21.625 0.816 1 96.81 92 VAL A CA 1
ATOM 694 C C . VAL A 1 92 ? -3.811 21.109 0.03 1 96.81 92 VAL A C 1
ATOM 696 O O . VAL A 1 92 ? -4.895 20.922 0.588 1 96.81 92 VAL A O 1
ATOM 699 N N . VAL A 1 93 ? -3.553 20.922 -1.271 1 94.19 93 VAL A N 1
ATOM 700 C CA . VAL A 1 93 ? -4.598 20.391 -2.146 1 94.19 93 VAL A CA 1
ATOM 701 C C . VAL A 1 93 ? -4.137 19.094 -2.783 1 94.19 93 VAL A C 1
ATOM 703 O O . VAL A 1 93 ? -3.027 19 -3.314 1 94.19 93 VAL A O 1
ATOM 706 N N . ARG A 1 94 ? -4.98 18.031 -2.623 1 91.81 94 ARG A N 1
ATOM 707 C CA . ARG A 1 94 ? -4.699 16.734 -3.236 1 91.81 94 ARG A CA 1
ATOM 708 C C . ARG A 1 94 ? -5.426 16.594 -4.57 1 91.81 94 ARG A C 1
ATOM 710 O O . ARG A 1 94 ? -6.621 16.875 -4.664 1 91.81 94 ARG A O 1
ATOM 717 N N . GLN A 1 95 ? -4.719 16.391 -5.617 1 80.62 95 GLN A N 1
ATOM 718 C CA . GLN A 1 95 ? -5.34 16.203 -6.926 1 80.62 95 GLN A CA 1
ATOM 719 C C . GLN A 1 95 ? -5.977 14.828 -7.035 1 80.62 95 GLN A C 1
ATOM 721 O O . GLN A 1 95 ? -5.332 13.812 -6.746 1 80.62 95 GLN A O 1
ATOM 726 N N . ARG A 1 96 ? -7.035 14.516 -6.477 1 62.03 96 ARG A N 1
ATOM 727 C CA . ARG A 1 96 ? -7.66 13.203 -6.539 1 62.03 96 ARG A CA 1
ATOM 728 C C . ARG A 1 96 ? -7.777 12.719 -7.984 1 62.03 96 ARG A C 1
ATOM 730 O O . ARG A 1 96 ? -8.125 13.5 -8.875 1 62.03 96 ARG A O 1
ATOM 737 N N . GLU A 1 97 ? -6.906 11.852 -8.359 1 49.53 97 GLU A N 1
ATOM 738 C CA . GLU A 1 97 ? -7.246 11.047 -9.531 1 49.53 97 GLU A CA 1
ATOM 739 C C . GLU A 1 97 ? -8.648 10.453 -9.406 1 49.53 97 GLU A C 1
ATOM 741 O O . GLU A 1 97 ? -8.984 9.859 -8.383 1 49.53 97 GLU A O 1
ATOM 746 N N . TYR A 1 98 ? -9.617 10.969 -10.094 1 41.06 98 TYR A N 1
ATOM 747 C CA . TYR A 1 98 ? -10.891 10.289 -10.297 1 41.06 98 TYR A CA 1
ATOM 748 C C . TYR A 1 98 ? -10.68 8.812 -10.625 1 41.06 98 TYR A C 1
ATOM 750 O O . TYR A 1 98 ? -10.016 8.484 -11.609 1 41.06 98 TYR A O 1
ATOM 758 N N . ALA A 1 99 ? -10.336 8.062 -9.883 1 40.91 99 ALA A N 1
ATOM 759 C CA . ALA A 1 99 ? -10.422 6.684 -10.344 1 40.91 99 ALA A CA 1
ATOM 760 C C . ALA A 1 99 ? -11.859 6.301 -10.672 1 40.91 99 ALA A C 1
ATOM 762 O O . ALA A 1 99 ? -12.75 6.414 -9.828 1 40.91 99 ALA A O 1
ATOM 763 N N . PRO A 1 100 ? -12.273 6.125 -12.031 1 37.09 100 PRO A N 1
ATOM 764 C CA . PRO A 1 100 ? -13.578 5.559 -12.359 1 37.09 100 PRO A CA 1
ATOM 765 C C . PRO A 1 100 ? -13.969 4.398 -11.438 1 37.09 100 PRO A C 1
ATOM 767 O O . PRO A 1 100 ? -15.078 4.375 -10.906 1 37.09 100 PRO A O 1
ATOM 770 N N . GLY A 1 101 ? -13.516 3.006 -11.938 1 35.34 101 GLY A N 1
ATOM 771 C CA . GLY A 1 101 ? -13.938 1.628 -11.734 1 35.34 101 GLY A CA 1
ATOM 772 C C . GLY A 1 101 ? -13.703 1.14 -10.312 1 35.34 101 GLY A C 1
ATOM 773 O O . GLY A 1 101 ? -12.914 0.218 -10.094 1 35.34 101 GLY A O 1
ATOM 774 N N . ALA A 1 102 ? -13.617 1.847 -9.297 1 37.47 102 ALA A N 1
ATOM 775 C CA . ALA A 1 102 ? -13.758 1.049 -8.078 1 37.47 102 ALA A CA 1
ATOM 776 C C . ALA A 1 102 ? -14.969 0.118 -8.18 1 37.47 102 ALA A C 1
ATOM 778 O O . ALA A 1 102 ? -16.094 0.571 -8.398 1 37.47 102 ALA A O 1
ATOM 779 N N . ILE A 1 103 ? -14.797 -1.177 -8.688 1 31.36 103 ILE A N 1
ATOM 780 C CA . ILE A 1 103 ? -15.766 -2.262 -8.758 1 31.36 103 ILE A CA 1
ATOM 781 C C . ILE A 1 103 ? -16.516 -2.375 -7.434 1 31.36 103 ILE A C 1
ATOM 783 O O . ILE A 1 103 ? -15.914 -2.646 -6.391 1 31.36 103 ILE A O 1
ATOM 787 N N . ARG A 1 104 ? -17.562 -1.659 -7.16 1 33.56 104 ARG A N 1
ATOM 788 C CA . ARG A 1 104 ? -18.656 -1.987 -6.25 1 33.56 104 ARG A CA 1
ATOM 789 C C . ARG A 1 104 ? -19.062 -3.453 -6.379 1 33.56 104 ARG A C 1
ATOM 791 O O . ARG A 1 104 ? -19.484 -3.895 -7.449 1 33.56 104 ARG A O 1
ATOM 798 N N . ILE A 1 105 ? -18.344 -4.383 -5.734 1 27.03 105 ILE A N 1
ATOM 799 C CA . ILE A 1 105 ? -19.016 -5.672 -5.625 1 27.03 105 ILE A CA 1
ATOM 800 C C . ILE A 1 105 ? -20.391 -5.488 -5 1 27.03 105 ILE A C 1
ATOM 802 O O . ILE A 1 105 ? -20.5 -5.09 -3.836 1 27.03 105 ILE A O 1
ATOM 806 N N . VAL A 1 106 ? -21.297 -4.852 -5.742 1 25.19 106 VAL A N 1
ATOM 807 C CA . VAL A 1 106 ? -22.734 -4.98 -5.469 1 25.19 106 VAL A CA 1
ATOM 808 C C . VAL A 1 106 ? -23.125 -6.453 -5.461 1 25.19 106 VAL A C 1
ATOM 810 O O . VAL A 1 106 ? -22.984 -7.148 -6.469 1 25.19 106 VAL A O 1
ATOM 813 N N . ALA A 1 107 ? -22.859 -7.117 -4.324 1 24.47 107 ALA A N 1
ATOM 814 C CA . ALA A 1 107 ? -23.672 -8.32 -4.199 1 24.47 107 ALA A CA 1
ATOM 815 C C . ALA A 1 107 ? -25.156 -7.984 -4.324 1 24.47 107 ALA A C 1
ATOM 817 O O . ALA A 1 107 ? -25.656 -7.074 -3.654 1 24.47 107 ALA A O 1
ATOM 818 N N . ASP A 1 108 ? -25.641 -8.18 -5.559 1 22.02 108 ASP A N 1
ATOM 819 C CA . ASP A 1 108 ? -27.062 -8.445 -5.484 1 22.02 108 ASP A CA 1
ATOM 820 C C . ASP A 1 108 ? -27.359 -9.586 -4.504 1 22.02 108 ASP A C 1
ATOM 822 O O . ASP A 1 108 ? -26.609 -10.555 -4.426 1 22.02 108 ASP A O 1
ATOM 826 N N . MET B 1 1 ? 4.996 28.25 -4.434 1 93.56 1 MET B N 1
ATOM 827 C CA . MET B 1 1 ? 4.168 27.062 -4.672 1 93.56 1 MET B CA 1
ATOM 828 C C . MET B 1 1 ? 5.031 25.812 -4.805 1 93.56 1 MET B C 1
ATOM 830 O O . MET B 1 1 ? 6.105 25.859 -5.402 1 93.56 1 MET B O 1
ATOM 834 N N . TYR B 1 2 ? 4.586 24.766 -4.168 1 96 2 TYR B N 1
ATOM 835 C CA . TYR B 1 2 ? 5.328 23.516 -4.145 1 96 2 TYR B CA 1
ATOM 836 C C . TYR B 1 2 ? 4.449 22.359 -4.598 1 96 2 TYR B C 1
ATOM 838 O O . TYR B 1 2 ? 3.229 22.391 -4.438 1 96 2 TYR B O 1
ATOM 846 N N . ARG B 1 3 ? 5.082 21.359 -5.234 1 93.69 3 ARG B N 1
ATOM 847 C CA . ARG B 1 3 ? 4.336 20.172 -5.676 1 93.69 3 ARG B CA 1
ATOM 848 C C . ARG B 1 3 ? 5.156 18.906 -5.484 1 93.69 3 ARG B C 1
ATOM 850 O O . ARG B 1 3 ? 6.352 18.875 -5.793 1 93.69 3 ARG B O 1
ATOM 857 N N . GLN B 1 4 ? 4.48 17.984 -4.895 1 93.19 4 GLN B N 1
ATOM 858 C CA . GLN B 1 4 ? 5.027 16.641 -4.805 1 93.19 4 GLN B CA 1
ATOM 859 C C . GLN B 1 4 ? 3.994 15.602 -5.23 1 93.19 4 GLN B C 1
ATOM 861 O O . GLN B 1 4 ? 3.057 15.305 -4.488 1 93.19 4 GLN B O 1
ATOM 866 N N . GLY B 1 5 ? 4.164 15.109 -6.367 1 88.06 5 GLY B N 1
ATOM 867 C CA . GLY B 1 5 ? 3.137 14.242 -6.914 1 88.06 5 GLY B CA 1
ATOM 868 C C . GLY B 1 5 ? 1.794 14.93 -7.074 1 88.06 5 GLY B C 1
ATOM 869 O O . GLY B 1 5 ? 1.697 15.969 -7.73 1 88.06 5 GLY B O 1
ATOM 870 N N . ASP B 1 6 ? 0.743 14.383 -6.422 1 88.19 6 ASP B N 1
ATOM 871 C CA . ASP B 1 6 ? -0.623 14.891 -6.512 1 88.19 6 ASP B CA 1
ATOM 872 C C . ASP B 1 6 ? -0.929 15.844 -5.359 1 88.19 6 ASP B C 1
ATOM 874 O O . ASP B 1 6 ? -2.084 16.219 -5.145 1 88.19 6 ASP B O 1
ATOM 878 N N . VAL B 1 7 ? 0.098 16.172 -4.723 1 93.75 7 VAL B N 1
ATOM 879 C CA . VAL B 1 7 ? -0.094 17.078 -3.6 1 93.75 7 VAL B CA 1
ATOM 880 C C . VAL B 1 7 ? 0.411 18.469 -3.975 1 93.75 7 VAL B C 1
ATOM 882 O O . VAL B 1 7 ? 1.587 18.641 -4.305 1 93.75 7 VAL B O 1
ATOM 885 N N . LEU B 1 8 ? -0.479 19.422 -3.977 1 94.88 8 LEU B N 1
ATOM 886 C CA . LEU B 1 8 ? -0.142 20.828 -4.18 1 94.88 8 LEU B CA 1
ATOM 887 C C . LEU B 1 8 ? -0.106 21.578 -2.852 1 94.88 8 LEU B C 1
ATOM 889 O O . LEU B 1 8 ? -1.022 21.453 -2.037 1 94.88 8 LEU B O 1
ATOM 893 N N . ILE B 1 9 ? 1.013 22.312 -2.668 1 97.31 9 ILE B N 1
ATOM 894 C CA . ILE B 1 9 ? 1.201 23.078 -1.441 1 97.31 9 ILE B CA 1
ATOM 895 C C . ILE B 1 9 ? 1.411 24.547 -1.782 1 97.31 9 ILE B C 1
ATOM 897 O O . ILE B 1 9 ? 2.359 24.906 -2.49 1 97.31 9 ILE B O 1
ATOM 901 N N . MET B 1 10 ? 0.539 25.359 -1.242 1 97.69 10 MET B N 1
ATOM 902 C CA . MET B 1 10 ? 0.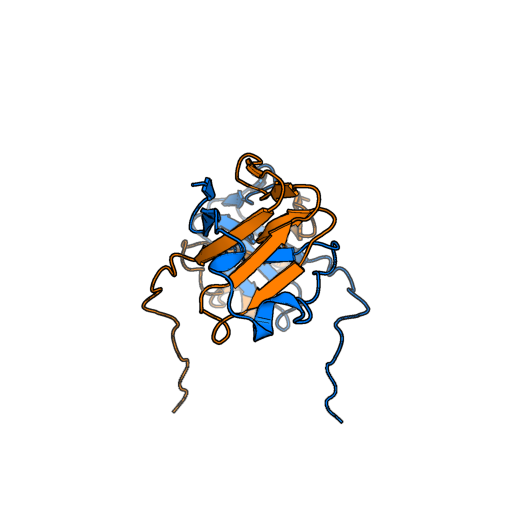583 26.781 -1.566 1 97.69 10 MET B CA 1
ATOM 903 C C . MET B 1 10 ? 0.734 27.625 -0.304 1 97.69 10 MET B C 1
ATOM 905 O O . MET B 1 10 ? -0.044 27.469 0.641 1 97.69 10 MET B O 1
ATOM 909 N N . ALA B 1 11 ? 1.694 28.516 -0.405 1 97.75 11 ALA B N 1
ATOM 910 C CA . ALA B 1 11 ? 1.847 29.438 0.72 1 97.75 11 ALA B CA 1
ATOM 911 C C . ALA B 1 11 ? 0.594 30.281 0.906 1 97.75 11 ALA B C 1
ATOM 913 O O . ALA B 1 11 ? -0.025 30.719 -0.071 1 97.75 11 ALA B O 1
ATOM 914 N N . LEU B 1 12 ? 0.299 30.438 2.203 1 97.12 12 LEU B N 1
ATOM 915 C CA . LEU B 1 12 ? -0.878 31.219 2.586 1 97.12 12 LEU B CA 1
ATOM 916 C C . LEU B 1 12 ? -0.521 32.281 3.625 1 97.12 12 LEU B C 1
ATOM 918 O O . LEU B 1 12 ? 0.16 31.969 4.609 1 97.12 12 LEU B O 1
ATOM 922 N N . GLU B 1 13 ? -1.001 33.5 3.406 1 97 13 GLU B N 1
ATOM 923 C CA . GLU B 1 13 ? -0.874 34.5 4.453 1 97 13 GLU B CA 1
ATOM 924 C C . GLU B 1 13 ? -1.739 34.156 5.66 1 97 13 GLU B C 1
ATOM 926 O O . GLU B 1 13 ? -2.877 33.719 5.508 1 97 13 GLU B O 1
ATOM 931 N N . GLU B 1 14 ? -1.105 34.438 6.793 1 96 14 GLU B N 1
ATOM 932 C CA . GLU B 1 14 ? -1.837 34.125 8.016 1 96 14 GLU B CA 1
ATOM 933 C C . GLU B 1 14 ? -3.197 34.812 8.039 1 96 14 GLU B C 1
ATOM 935 O O . GLU B 1 14 ? -4.176 34.25 8.547 1 96 14 GLU B O 1
ATOM 940 N N . SER B 1 15 ? -3.223 36.031 7.508 1 96.31 15 SER B N 1
ATOM 941 C CA . SER B 1 15 ? -4.457 36.812 7.496 1 96.31 15 SER B CA 1
ATOM 942 C C . SER B 1 15 ? -5.539 36.125 6.672 1 96.31 15 SER B C 1
ATOM 944 O O . SER B 1 15 ? -6.727 36.406 6.824 1 96.31 15 SER B O 1
ATOM 946 N N . ALA B 1 16 ? -5.156 35.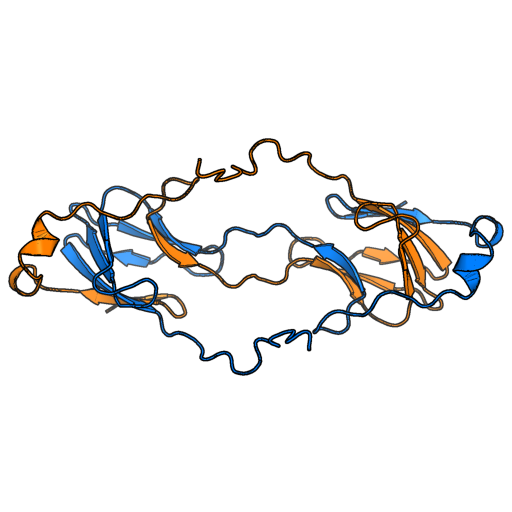25 5.859 1 96.19 16 ALA B N 1
ATOM 947 C CA . ALA B 1 16 ? -6.102 34.531 4.988 1 96.19 16 ALA B CA 1
ATOM 948 C C . ALA B 1 16 ? -6.605 33.25 5.645 1 96.19 16 ALA B C 1
ATOM 950 O O . ALA B 1 16 ? -7.504 32.594 5.117 1 96.19 16 ALA B O 1
ATOM 951 N N . VAL B 1 17 ? -6.117 32.875 6.773 1 96.19 17 VAL B N 1
ATOM 952 C CA . VAL B 1 17 ? -6.559 31.703 7.508 1 96.19 17 VAL B CA 1
ATOM 953 C C . VAL B 1 17 ? -7.805 32.031 8.32 1 96.19 17 VAL B C 1
ATOM 955 O O . VAL B 1 17 ? -7.789 32.938 9.148 1 96.19 17 VAL B O 1
ATOM 958 N N . PRO B 1 18 ? -8.836 31.281 8.102 1 94.12 18 PRO B N 1
ATOM 959 C CA . PRO B 1 18 ? -10.023 31.547 8.914 1 94.12 18 PRO B CA 1
ATOM 960 C C . PRO B 1 18 ? -9.75 31.406 10.414 1 94.12 18 PRO B C 1
ATOM 962 O O . PRO B 1 18 ? -9.031 30.5 10.836 1 94.12 18 PRO B O 1
ATOM 965 N N . ALA B 1 19 ? -10.391 32.219 11.211 1 94.5 19 ALA B N 1
ATOM 966 C CA . ALA B 1 19 ? -10.117 32.438 12.633 1 94.5 19 ALA B CA 1
ATOM 967 C C . ALA B 1 19 ? -10.273 31.125 13.406 1 94.5 19 ALA B C 1
ATOM 969 O O . ALA B 1 19 ? -9.445 30.797 14.258 1 94.5 19 ALA B O 1
ATOM 970 N N . PRO B 1 20 ? -11.297 30.312 13.039 1 93.56 20 PRO B N 1
ATOM 971 C CA . PRO B 1 20 ? -11.453 29.094 13.836 1 93.56 20 PRO B CA 1
ATOM 972 C C . PRO B 1 20 ? -10.281 28.125 13.672 1 93.56 20 PRO B C 1
ATOM 974 O O . PRO B 1 20 ? -10.016 27.312 14.555 1 93.56 20 PRO B O 1
ATOM 977 N N . PHE B 1 21 ? -9.594 28.281 12.609 1 94.69 21 PHE B N 1
ATOM 978 C CA . PHE B 1 21 ? -8.531 27.328 12.336 1 94.69 21 PHE B CA 1
ATOM 979 C C . PHE B 1 21 ? -7.215 27.797 12.953 1 94.69 21 PHE B C 1
ATOM 981 O O . PHE B 1 21 ? -6.285 27 13.109 1 94.69 21 PHE B O 1
ATOM 988 N N . LEU B 1 22 ? -7.086 29.062 13.273 1 94.25 22 LEU B N 1
ATOM 989 C CA . LEU B 1 22 ? -5.852 29.609 13.82 1 94.25 22 LEU B CA 1
ATOM 990 C C . LEU B 1 22 ? -5.477 28.906 15.117 1 94.25 22 LEU B C 1
ATOM 992 O O . LEU B 1 22 ? -4.293 28.703 15.406 1 94.25 22 LEU B O 1
ATOM 996 N N . LYS B 1 23 ? -6.52 28.438 15.859 1 92.06 23 LYS B N 1
ATOM 997 C CA . LYS B 1 23 ? -6.246 27.828 17.156 1 92.06 23 LYS B CA 1
ATOM 998 C C . LYS B 1 23 ? -6.727 26.375 17.188 1 92.06 23 LYS B C 1
ATOM 1000 O O . LYS B 1 23 ? -6.758 25.75 18.25 1 92.06 23 LYS B O 1
ATOM 1005 N N . ALA B 1 24 ? -7.164 25.875 16.016 1 93.06 24 ALA B N 1
ATOM 1006 C CA . ALA B 1 24 ? -7.703 24.531 15.953 1 93.06 24 ALA B CA 1
ATOM 1007 C C . ALA B 1 24 ? -6.613 23.484 16.219 1 93.06 24 ALA B C 1
ATOM 1009 O O . ALA B 1 24 ? -5.457 23.688 15.836 1 93.06 24 ALA B O 1
ATOM 1010 N N . SER B 1 25 ? -7.117 22.328 16.797 1 93.06 25 SER B N 1
ATOM 1011 C CA . SER B 1 25 ? -6.195 21.203 16.938 1 93.06 25 SER B CA 1
ATOM 1012 C C . SER B 1 25 ? -5.93 20.531 15.602 1 93.06 25 SER B C 1
ATOM 1014 O O . SER B 1 25 ? -6.812 20.469 14.742 1 93.06 25 SER B O 1
ATOM 1016 N N . GLY B 1 26 ? -4.773 20.125 15.5 1 94.19 26 GLY B N 1
ATOM 1017 C CA . GLY B 1 26 ? -4.363 19.5 14.258 1 94.19 26 GLY B CA 1
ATOM 1018 C C . GLY B 1 26 ? -4.66 18.016 14.211 1 94.19 26 GLY B C 1
ATOM 1019 O O . GLY B 1 26 ? -5.016 17.406 15.227 1 94.19 26 GLY B O 1
ATOM 1020 N N . GLU B 1 27 ? -4.609 17.469 13.016 1 93.88 27 GLU B N 1
ATOM 1021 C CA . GLU B 1 27 ? -4.691 16.031 12.805 1 93.88 27 GLU B CA 1
ATOM 1022 C C . GLU B 1 27 ? -3.635 15.289 13.625 1 93.88 27 GLU B C 1
ATOM 1024 O O . GLU B 1 27 ? -2.584 15.852 13.938 1 93.88 27 GLU B O 1
ATOM 1029 N N . LEU B 1 28 ? -4.016 14.047 13.836 1 93.69 28 LEU B N 1
ATOM 1030 C CA . LEU B 1 28 ? -3.035 13.211 14.516 1 93.69 28 LEU B CA 1
ATOM 1031 C C . LEU B 1 28 ? -1.921 12.797 13.562 1 93.69 28 LEU B C 1
ATOM 1033 O O . LEU B 1 28 ? -2.152 12.648 12.359 1 93.69 28 LEU B O 1
ATOM 1037 N N . ARG B 1 29 ? -0.771 12.633 14.141 1 95.25 29 ARG B N 1
ATOM 1038 C CA . ARG B 1 29 ? 0.358 12.109 13.383 1 95.25 29 ARG B CA 1
ATOM 1039 C C . ARG B 1 29 ? 0.242 10.594 13.203 1 95.25 29 ARG B C 1
ATOM 1041 O O . ARG B 1 29 ? -0.461 9.93 13.969 1 95.25 29 ARG B O 1
ATOM 1048 N N . ASP B 1 30 ? 0.891 10.18 12.141 1 91.19 30 ASP B N 1
ATOM 1049 C CA . ASP B 1 30 ? 0.845 8.734 11.938 1 91.19 30 ASP B CA 1
ATOM 1050 C C . ASP B 1 30 ? 1.831 8.016 12.859 1 91.19 30 ASP B C 1
ATOM 1052 O O . ASP B 1 30 ? 2.471 8.648 13.703 1 91.19 30 ASP B O 1
ATOM 1056 N N . GLY B 1 31 ? 1.892 6.727 12.703 1 87.19 31 GLY B N 1
ATOM 1057 C CA . GLY B 1 31 ? 2.736 5.91 13.562 1 87.19 31 GLY B CA 1
ATOM 1058 C C . GLY B 1 31 ? 4.203 6.297 13.492 1 87.19 31 GLY B C 1
ATOM 1059 O O . GLY B 1 31 ? 4.98 5.953 14.391 1 87.19 31 GLY B O 1
ATOM 1060 N N . ARG B 1 32 ? 4.543 6.98 12.469 1 87.94 32 ARG B N 1
ATOM 1061 C CA . ARG B 1 32 ? 5.926 7.402 12.289 1 87.94 32 ARG B CA 1
ATOM 1062 C C . ARG B 1 32 ? 6.117 8.852 12.719 1 87.94 32 ARG B C 1
ATOM 1064 O O . ARG B 1 32 ? 7.168 9.445 12.469 1 87.94 32 ARG B O 1
ATOM 1071 N N . GLY B 1 33 ? 5.07 9.422 13.344 1 93.06 33 GLY B N 1
ATOM 1072 C CA . GLY B 1 33 ? 5.133 10.781 13.859 1 93.06 33 GLY B CA 1
ATOM 1073 C C . GLY B 1 33 ? 5.004 11.844 12.781 1 93.06 33 GLY B C 1
ATOM 1074 O O . GLY B 1 33 ? 5.434 12.984 12.969 1 93.06 33 GLY B O 1
ATOM 1075 N N . ARG B 1 34 ? 4.434 11.406 11.664 1 95.81 34 ARG B N 1
ATOM 1076 C CA . ARG B 1 34 ? 4.379 12.344 10.547 1 95.81 34 ARG B CA 1
ATOM 1077 C C . ARG B 1 34 ? 2.973 12.914 10.375 1 95.81 34 ARG B C 1
ATOM 1079 O O . ARG B 1 34 ? 1.987 12.258 10.719 1 95.81 34 ARG B O 1
ATOM 1086 N N . LEU B 1 35 ? 2.936 14.172 9.906 1 97.44 35 LEU B N 1
ATOM 1087 C CA . LEU B 1 35 ? 1.676 14.719 9.414 1 97.44 35 LEU B CA 1
ATOM 1088 C C . LEU B 1 35 ? 1.408 14.25 7.984 1 97.44 35 LEU B C 1
ATOM 1090 O O . LEU B 1 35 ? 2.1 14.664 7.051 1 97.44 35 LEU B O 1
ATOM 1094 N N . VAL B 1 36 ? 0.399 13.414 7.812 1 95.62 36 VAL B N 1
ATOM 1095 C CA . VAL B 1 36 ? 0.14 12.812 6.512 1 95.62 36 VAL B CA 1
ATOM 1096 C C . VAL B 1 36 ? -0.724 13.742 5.668 1 95.62 36 VAL B C 1
ATOM 1098 O O . VAL B 1 36 ? -1.884 14 6.004 1 95.62 36 VAL B O 1
ATOM 1101 N N . LEU B 1 37 ? -0.073 14.211 4.578 1 95.94 37 LEU B N 1
ATOM 1102 C CA . LEU B 1 37 ? -0.803 15.086 3.662 1 95.94 37 LEU B CA 1
ATOM 1103 C C . LEU B 1 37 ? -1.657 14.266 2.699 1 95.94 37 LEU B C 1
ATOM 1105 O O . LEU B 1 37 ? -2.789 14.648 2.391 1 95.94 37 LEU B O 1
ATOM 1109 N N . ALA B 1 38 ? -1.07 13.211 2.232 1 91.56 38 ALA B N 1
ATOM 1110 C CA . ALA B 1 38 ? -1.729 12.273 1.32 1 91.56 38 ALA B CA 1
ATOM 1111 C C . ALA B 1 38 ? -1.097 10.891 1.402 1 91.56 38 ALA B C 1
ATOM 1113 O O . ALA B 1 38 ? 0.127 10.766 1.492 1 91.56 38 ALA B O 1
ATOM 1114 N N . LEU B 1 39 ? -1.951 9.938 1.43 1 85.19 39 LEU B N 1
ATOM 1115 C CA . LEU B 1 39 ? -1.429 8.57 1.381 1 85.19 39 LEU B CA 1
ATOM 1116 C C . LEU B 1 39 ? -0.944 8.227 -0.023 1 85.19 39 LEU B C 1
ATOM 1118 O O . LEU B 1 39 ? -1.532 8.664 -1.014 1 85.19 39 LEU B O 1
ATOM 1122 N N . GLY B 1 40 ? 0.208 7.672 0.023 1 75.88 40 GLY B N 1
ATOM 1123 C CA . GLY B 1 40 ? 0.75 7.23 -1.252 1 75.88 40 GLY B CA 1
ATOM 1124 C C . GLY B 1 40 ? -0.01 6.062 -1.852 1 75.88 40 GLY B C 1
ATOM 1125 O O . GLY B 1 40 ? -0.931 5.527 -1.229 1 75.88 40 GLY B O 1
ATOM 1126 N N . GLU B 1 41 ? 0.225 5.91 -3.119 1 61.97 41 GLU B N 1
ATOM 1127 C CA . GLU B 1 41 ? -0.424 4.828 -3.85 1 61.97 41 GLU B CA 1
ATOM 1128 C C . GLU B 1 41 ? -0.189 3.482 -3.168 1 61.97 41 GLU B C 1
ATOM 1130 O O . GLU B 1 41 ? 0.888 3.238 -2.621 1 61.97 41 GLU B O 1
ATOM 1135 N N . VAL B 1 42 ? -1.33 2.881 -2.875 1 63.69 42 VAL B N 1
ATOM 1136 C CA . VAL B 1 42 ? -1.17 1.455 -2.611 1 63.69 42 VAL B CA 1
ATOM 1137 C C . VAL B 1 42 ? -0.4 0.8 -3.756 1 63.69 42 VAL B C 1
ATOM 1139 O O . VAL B 1 42 ? -0.754 0.967 -4.926 1 63.69 42 VAL B O 1
ATOM 1142 N N . THR B 1 43 ? 0.947 0.768 -3.572 1 65.38 43 THR B N 1
ATOM 1143 C CA . THR B 1 43 ? 1.848 0.448 -4.676 1 65.38 43 THR B CA 1
ATOM 1144 C C . THR B 1 43 ? 1.504 -0.911 -5.277 1 65.38 43 THR B C 1
ATOM 1146 O O . THR B 1 43 ? 1.999 -1.264 -6.348 1 65.38 43 THR B O 1
ATOM 1149 N N . GLY B 1 44 ? 0.527 -1.665 -4.664 1 74.12 44 GLY B N 1
ATOM 1150 C CA . GLY B 1 44 ? 0.286 -2.977 -5.242 1 74.12 44 GLY B CA 1
ATOM 1151 C C . GLY B 1 44 ? 1.496 -3.889 -5.18 1 74.12 44 GLY B C 1
ATOM 1152 O O . GLY B 1 44 ? 1.558 -4.898 -5.887 1 74.12 44 GLY B O 1
ATOM 1153 N N . HIS B 1 45 ? 2.404 -3.494 -4.25 1 82 45 HIS B N 1
ATOM 1154 C CA . HIS B 1 45 ? 3.57 -4.359 -4.098 1 82 45 HIS B CA 1
ATOM 1155 C C . HIS B 1 45 ? 3.158 -5.785 -3.748 1 82 45 HIS B C 1
ATOM 1157 O O . HIS B 1 45 ? 2.244 -5.992 -2.945 1 82 45 HIS B O 1
ATOM 1163 N N . ALA B 1 46 ? 3.742 -6.73 -4.586 1 90.38 46 ALA B N 1
ATOM 1164 C CA . ALA B 1 46 ? 3.465 -8.141 -4.316 1 90.38 46 ALA B CA 1
ATOM 1165 C C . ALA B 1 46 ? 4.625 -9.023 -4.766 1 90.38 46 ALA B C 1
ATOM 1167 O O . ALA B 1 46 ? 5.355 -8.672 -5.695 1 90.38 46 ALA B O 1
ATOM 1168 N N . HIS B 1 47 ? 4.898 -10.125 -4.047 1 94 47 HIS B N 1
ATOM 1169 C CA . HIS B 1 47 ? 5.613 -11.258 -4.625 1 94 47 HIS B CA 1
ATOM 1170 C C . HIS B 1 47 ? 4.75 -12 -5.637 1 94 47 HIS B C 1
ATOM 1172 O O . HIS B 1 47 ? 3.684 -12.516 -5.289 1 94 47 HIS B O 1
ATOM 1178 N N . ALA B 1 48 ? 5.207 -11.93 -6.902 1 97.31 48 ALA B N 1
ATOM 1179 C CA . ALA B 1 48 ? 4.312 -12.453 -7.93 1 97.31 48 ALA B CA 1
ATOM 1180 C C . ALA B 1 48 ? 5.094 -13.18 -9.023 1 97.31 48 ALA B C 1
ATOM 1182 O O . ALA B 1 48 ? 6.305 -12.984 -9.164 1 97.31 48 ALA B O 1
ATOM 1183 N N . VAL B 1 49 ? 4.434 -14.086 -9.641 1 97.62 49 VAL B N 1
ATOM 1184 C CA . VAL B 1 49 ? 4.984 -14.781 -10.797 1 97.62 49 VAL B CA 1
ATOM 1185 C C . VAL B 1 49 ? 4.371 -14.219 -12.078 1 97.62 49 VAL B C 1
ATOM 1187 O O . VAL B 1 49 ? 3.156 -14.039 -12.164 1 97.62 49 VAL B O 1
ATOM 1190 N N . GLN B 1 50 ? 5.277 -13.93 -12.914 1 94.06 50 GLN B N 1
ATOM 1191 C CA . GLN B 1 50 ? 4.855 -13.523 -14.25 1 94.06 50 GLN B CA 1
ATOM 1192 C C . GLN B 1 50 ? 4.914 -14.695 -15.227 1 94.06 50 GLN B C 1
ATOM 1194 O O . GLN B 1 50 ? 5.766 -15.578 -15.094 1 94.06 50 GLN B O 1
ATOM 1199 N N . GLY B 1 51 ? 3.875 -14.695 -16.266 1 90.69 51 GLY B N 1
AT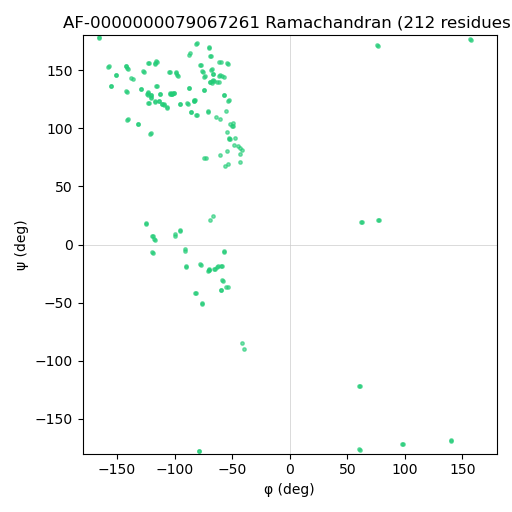OM 1200 C CA . GLY B 1 51 ? 3.891 -15.727 -17.297 1 90.69 51 GLY B CA 1
ATOM 1201 C C . GLY B 1 51 ? 2.949 -16.875 -17 1 90.69 51 GLY B C 1
ATOM 1202 O O . GLY B 1 51 ? 2.143 -16.812 -16.078 1 90.69 51 GLY B O 1
ATOM 1203 N N . PRO B 1 52 ? 3.082 -17.938 -17.859 1 95 52 PRO B N 1
ATOM 1204 C CA . PRO B 1 52 ? 2.168 -19.078 -17.75 1 95 52 PRO B CA 1
ATOM 1205 C C . PRO B 1 52 ? 2.355 -19.859 -16.438 1 95 52 PRO B C 1
ATOM 1207 O O . PRO B 1 52 ? 3.482 -19.984 -15.961 1 95 52 PRO B O 1
ATOM 1210 N N . GLY B 1 53 ? 1.258 -20.312 -15.859 1 96.81 53 GLY B N 1
ATOM 1211 C CA . GLY B 1 53 ? 1.257 -21.094 -14.633 1 96.81 53 GLY B CA 1
ATOM 1212 C C . GLY B 1 53 ? -0.055 -21.016 -13.875 1 96.81 53 GLY B C 1
ATOM 1213 O O . GLY B 1 53 ? -1.009 -20.391 -14.336 1 96.81 53 GLY B O 1
ATOM 1214 N N . ARG B 1 54 ? -0.01 -21.812 -12.805 1 97.5 54 ARG B N 1
ATOM 1215 C CA . ARG B 1 54 ? -1.183 -21.812 -11.938 1 97.5 54 ARG B CA 1
ATOM 1216 C C . ARG B 1 54 ? -0.776 -21.797 -10.469 1 97.5 54 ARG B C 1
ATOM 1218 O O . ARG B 1 54 ? 0.237 -22.391 -10.094 1 97.5 54 ARG B O 1
ATOM 1225 N N . LEU B 1 55 ? -1.582 -21.078 -9.75 1 98 55 LEU B N 1
ATOM 1226 C CA . LEU B 1 55 ? -1.453 -21 -8.297 1 98 55 LEU B CA 1
ATOM 1227 C C . LEU B 1 55 ? -2.697 -21.562 -7.613 1 98 55 LEU B C 1
ATOM 1229 O O . LEU B 1 55 ? -3.816 -21.141 -7.91 1 98 55 LEU B O 1
ATOM 1233 N N . ILE B 1 56 ? -2.414 -22.516 -6.824 1 96.69 56 ILE B N 1
ATOM 1234 C CA . ILE B 1 56 ? -3.529 -23.203 -6.191 1 96.69 56 ILE B CA 1
ATOM 1235 C C . ILE B 1 56 ? -3.412 -23.094 -4.672 1 96.69 56 ILE B C 1
ATOM 1237 O O . ILE B 1 56 ? -2.361 -23.391 -4.102 1 96.69 56 ILE B O 1
ATOM 1241 N N . ARG B 1 57 ? -4.523 -22.641 -4.031 1 93.38 57 ARG B N 1
ATOM 1242 C CA . ARG B 1 57 ? -4.531 -22.609 -2.572 1 93.38 57 ARG B CA 1
ATOM 1243 C C . ARG B 1 57 ? -4.891 -23.969 -1.995 1 93.38 57 ARG B C 1
ATOM 1245 O O . ARG B 1 57 ? -5.922 -24.562 -2.354 1 93.38 57 ARG B O 1
ATOM 1252 N N . GLU B 1 58 ? -3.959 -24.484 -1.138 1 89.75 58 GLU B N 1
ATOM 1253 C CA . GLU B 1 58 ? -4.207 -25.797 -0.56 1 89.75 58 GLU B CA 1
ATOM 1254 C C . GLU B 1 58 ? -5.246 -25.719 0.555 1 89.75 58 GLU B C 1
ATOM 1256 O O . GLU B 1 58 ? -6.098 -26.609 0.673 1 89.75 58 GLU B O 1
ATOM 1261 N N . ALA B 1 59 ? -4.977 -24.812 1.445 1 83.94 59 ALA B N 1
ATOM 1262 C CA . ALA B 1 59 ? -5.848 -24.719 2.615 1 83.94 59 ALA B CA 1
ATOM 1263 C C . ALA B 1 59 ? -6.098 -23.266 3.004 1 83.94 59 ALA B C 1
ATOM 1265 O O . ALA B 1 59 ? -5.203 -22.594 3.523 1 83.94 59 ALA B O 1
ATOM 1266 N N . GLY B 1 60 ? -7.27 -22.719 2.801 1 82.62 60 GLY B N 1
ATOM 1267 C CA . GLY B 1 60 ? -7.668 -21.406 3.283 1 82.62 60 GLY B CA 1
ATOM 1268 C C . GLY B 1 60 ? -6.789 -20.297 2.754 1 82.62 60 GLY B C 1
ATOM 1269 O O . GLY B 1 60 ? -5.809 -20.547 2.049 1 82.62 60 GLY B O 1
ATOM 1270 N N . PRO B 1 61 ? -7.016 -19.047 3.199 1 80.5 61 PRO B N 1
ATOM 1271 C CA . PRO B 1 61 ? -6.359 -17.875 2.633 1 80.5 61 PRO B CA 1
ATOM 1272 C C . PRO B 1 61 ? -4.918 -17.703 3.111 1 80.5 61 PRO B C 1
ATOM 1274 O O . PRO B 1 61 ? -4.105 -17.062 2.438 1 80.5 61 PRO B O 1
ATOM 1277 N N . PHE B 1 62 ? -4.566 -18.375 4.176 1 80.44 62 PHE B N 1
ATOM 1278 C CA . PHE B 1 62 ? -3.234 -18.141 4.723 1 80.44 62 PHE B CA 1
ATOM 1279 C C . PHE B 1 62 ? -2.404 -19.422 4.676 1 80.44 62 PHE B C 1
ATOM 1281 O O . PHE B 1 62 ? -1.284 -19.453 5.188 1 80.44 62 PHE B O 1
ATOM 1288 N N . GLY B 1 63 ? -3.01 -20.328 4.109 1 87 63 GLY B N 1
ATOM 1289 C CA . GLY B 1 63 ? -2.293 -21.594 4.012 1 87 63 GLY B CA 1
ATOM 1290 C C . GLY B 1 63 ? -1.297 -21.625 2.867 1 87 63 GLY B C 1
ATOM 1291 O O . GLY B 1 63 ? -1.171 -20.656 2.119 1 87 63 GLY B O 1
ATOM 1292 N N . PRO B 1 64 ? -0.521 -22.75 2.877 1 92.88 64 PRO B N 1
ATOM 1293 C CA . PRO B 1 64 ? 0.401 -22.922 1.751 1 92.88 64 PRO B CA 1
ATOM 1294 C C . PRO B 1 64 ? -0.316 -22.984 0.405 1 92.88 64 PRO B C 1
ATOM 1296 O O . PRO B 1 64 ? -1.521 -23.25 0.356 1 92.88 64 PRO B O 1
ATOM 1299 N N . MET B 1 65 ? 0.466 -22.656 -0.58 1 96.56 65 MET B N 1
ATOM 1300 C CA . MET B 1 65 ? -0.055 -22.766 -1.94 1 96.56 65 MET B CA 1
ATOM 1301 C C . MET B 1 65 ? 0.818 -23.672 -2.791 1 96.56 65 MET B C 1
ATOM 1303 O O . MET B 1 65 ? 1.984 -23.906 -2.465 1 96.56 65 MET B O 1
ATOM 1307 N N . LEU B 1 66 ? 0.14 -24.219 -3.854 1 97.56 66 LEU B N 1
ATOM 1308 C CA . LEU B 1 66 ? 0.859 -24.953 -4.895 1 97.56 66 LEU B CA 1
ATOM 1309 C C . LEU B 1 66 ? 1 -24.094 -6.152 1 97.56 66 LEU B C 1
ATOM 1311 O O . LEU B 1 66 ? 0.036 -23.469 -6.59 1 97.56 66 LEU B O 1
ATOM 1315 N N . LEU B 1 67 ? 2.199 -24.031 -6.613 1 98.12 67 LEU B N 1
ATOM 1316 C CA . LEU B 1 67 ? 2.527 -23.312 -7.832 1 98.12 67 LEU B CA 1
ATOM 1317 C C . LEU B 1 67 ? 2.98 -24.266 -8.93 1 98.12 67 LEU B C 1
ATOM 1319 O O . LEU B 1 67 ? 3.887 -25.062 -8.727 1 98.12 67 LEU B O 1
ATOM 1323 N N . HIS B 1 68 ? 2.309 -24.219 -10.047 1 98.5 68 HIS B N 1
ATOM 1324 C CA . HIS B 1 68 ? 2.695 -25 -11.211 1 98.5 68 HIS B CA 1
ATOM 1325 C C . HIS B 1 68 ? 3.217 -24.109 -12.336 1 98.5 68 HIS B C 1
ATOM 1327 O O . HIS B 1 68 ? 2.516 -23.203 -12.789 1 98.5 68 HIS B O 1
ATOM 1333 N N . LEU B 1 69 ? 4.438 -24.391 -12.695 1 98.19 69 LEU B N 1
ATOM 1334 C CA . LEU B 1 69 ? 5.082 -23.672 -13.789 1 98.19 69 LEU B CA 1
ATOM 1335 C C . LEU B 1 69 ? 5.512 -24.625 -14.891 1 98.19 69 LEU B C 1
ATOM 1337 O O . LEU B 1 69 ? 6.637 -25.141 -14.875 1 98.19 69 LEU B O 1
ATOM 1341 N N . PRO B 1 70 ? 4.648 -24.766 -15.906 1 97 70 PRO B N 1
ATOM 1342 C CA . PRO B 1 70 ? 4.965 -25.75 -16.953 1 97 70 PRO B CA 1
ATOM 1343 C C . PRO B 1 70 ? 6.148 -25.328 -17.828 1 97 70 PRO B C 1
ATOM 1345 O O . PRO B 1 70 ? 6.809 -26.172 -18.422 1 97 70 PRO B O 1
ATOM 1348 N N . GLU B 1 71 ? 6.461 -24.062 -17.859 1 97.31 71 GLU B N 1
ATOM 1349 C CA . GLU B 1 71 ? 7.539 -23.547 -18.703 1 97.31 71 GLU B CA 1
ATOM 1350 C C . GLU B 1 71 ? 8.555 -22.766 -17.891 1 97.31 71 GLU B C 1
ATOM 1352 O O . GLU B 1 71 ? 9.375 -22.031 -18.438 1 97.31 71 GLU B O 1
ATOM 1357 N N . GLY B 1 72 ? 8.57 -22.922 -16.625 1 97.31 72 GLY B N 1
ATOM 1358 C CA . GLY B 1 72 ? 9.375 -22.062 -15.781 1 97.31 72 GLY B CA 1
ATOM 1359 C C . GLY B 1 72 ? 8.75 -20.688 -15.578 1 97.31 72 GLY B C 1
ATOM 1360 O O . GLY B 1 72 ? 7.648 -20.422 -16.062 1 97.31 72 GLY B O 1
ATOM 1361 N N . GLY B 1 73 ? 9.398 -19.938 -14.633 1 96.69 73 GLY B N 1
ATOM 1362 C CA . GLY B 1 73 ? 8.875 -18.609 -14.375 1 96.69 73 GLY B CA 1
ATOM 1363 C C . GLY B 1 73 ? 9.844 -17.734 -13.594 1 96.69 73 GLY B C 1
ATOM 1364 O O . GLY B 1 73 ? 10.977 -18.141 -13.336 1 96.69 73 GLY B O 1
ATOM 1365 N N . ARG B 1 74 ? 9.375 -16.484 -13.398 1 97.38 74 ARG B N 1
ATOM 1366 C CA . ARG B 1 74 ? 10.125 -15.516 -12.609 1 97.38 74 ARG B CA 1
ATOM 1367 C C . ARG B 1 74 ? 9.289 -14.984 -11.453 1 97.38 74 ARG B C 1
ATOM 1369 O O . ARG B 1 74 ? 8.133 -14.609 -11.641 1 97.38 74 ARG B O 1
ATOM 1376 N N . VAL B 1 75 ? 9.906 -15.07 -10.273 1 97.5 75 VAL B N 1
ATOM 1377 C CA . VAL B 1 75 ? 9.305 -14.391 -9.125 1 97.5 75 VAL B CA 1
ATOM 1378 C C . VAL B 1 75 ? 9.812 -12.953 -9.055 1 97.5 75 VAL B C 1
ATOM 1380 O O . VAL B 1 75 ? 11.016 -12.719 -8.945 1 97.5 75 VAL B O 1
ATOM 1383 N N . VAL B 1 76 ? 8.867 -12.039 -9.109 1 95.75 76 VAL B N 1
ATOM 1384 C CA . VAL B 1 76 ? 9.234 -10.625 -9.164 1 95.75 76 VAL B CA 1
ATOM 1385 C C . VAL B 1 76 ? 8.703 -9.906 -7.926 1 95.75 76 VAL B C 1
ATOM 1387 O O . VAL B 1 76 ? 7.812 -10.414 -7.238 1 95.75 76 VAL B O 1
ATOM 1390 N N . HIS B 1 77 ? 9.258 -8.891 -7.562 1 92.12 77 HIS B N 1
ATOM 1391 C CA . HIS B 1 77 ? 8.852 -7.949 -6.523 1 92.12 77 HIS B CA 1
ATOM 1392 C C . HIS B 1 77 ? 9.477 -6.574 -6.758 1 92.12 77 HIS B C 1
ATOM 1394 O O . HIS B 1 77 ? 10.586 -6.473 -7.289 1 92.12 77 HIS B O 1
ATOM 1400 N N . GLU B 1 78 ? 8.828 -5.59 -6.277 1 85.12 78 GLU B N 1
ATOM 1401 C CA . GLU B 1 78 ? 9.258 -4.219 -6.531 1 85.12 78 GLU B CA 1
ATOM 1402 C C . GLU B 1 78 ? 10.547 -3.898 -5.777 1 85.12 78 GLU B C 1
ATOM 1404 O O . GLU B 1 78 ? 11.336 -3.055 -6.211 1 85.12 78 GLU B O 1
ATOM 1409 N N . GLU B 1 79 ? 10.797 -4.641 -4.734 1 83.12 79 GLU B N 1
ATOM 1410 C CA . GLU B 1 79 ? 11.914 -4.281 -3.867 1 83.12 79 GLU B CA 1
ATOM 1411 C C . GLU B 1 79 ? 12.961 -5.395 -3.828 1 83.12 79 GLU B C 1
ATOM 1413 O O . GLU B 1 79 ? 13.984 -5.262 -3.162 1 83.12 79 GLU B O 1
ATOM 1418 N N . HIS B 1 80 ? 12.656 -6.457 -4.402 1 89.44 80 HIS B N 1
ATOM 1419 C CA . HIS B 1 80 ? 13.578 -7.586 -4.375 1 89.44 80 HIS B CA 1
ATOM 1420 C C . HIS B 1 80 ? 14.086 -7.918 -5.773 1 89.44 80 HIS B C 1
ATOM 1422 O O . HIS B 1 80 ? 13.43 -7.602 -6.77 1 89.44 80 HIS B O 1
ATOM 1428 N N . ALA B 1 81 ? 15.266 -8.594 -5.793 1 94.12 81 ALA B N 1
ATOM 1429 C CA . ALA B 1 81 ? 15.758 -9.141 -7.055 1 94.12 81 ALA B CA 1
ATOM 1430 C C . ALA B 1 81 ? 14.852 -10.266 -7.559 1 94.12 81 ALA B C 1
ATOM 1432 O O . ALA B 1 81 ? 14.32 -11.039 -6.766 1 94.12 81 ALA B O 1
ATOM 1433 N N . THR B 1 82 ? 14.844 -10.25 -8.898 1 96.31 82 THR B N 1
ATOM 1434 C CA . THR B 1 82 ? 14.047 -11.289 -9.531 1 96.31 82 THR B CA 1
ATOM 1435 C C . THR B 1 82 ? 14.688 -12.664 -9.336 1 96.31 82 THR B C 1
ATOM 1437 O O . THR B 1 82 ? 15.906 -12.805 -9.43 1 96.31 82 THR B O 1
ATOM 1440 N N . ILE B 1 83 ? 13.82 -13.68 -9.07 1 96.75 83 ILE B N 1
ATOM 1441 C CA . ILE B 1 83 ? 14.266 -15.062 -8.961 1 96.75 83 ILE B CA 1
ATOM 1442 C C . ILE B 1 83 ? 13.703 -15.883 -10.125 1 96.75 83 ILE B C 1
ATOM 1444 O O . ILE B 1 83 ? 12.492 -15.891 -10.359 1 96.75 83 ILE B O 1
ATOM 1448 N N . ALA B 1 84 ? 14.633 -16.594 -10.758 1 97.56 84 ALA B N 1
ATOM 1449 C CA . ALA B 1 84 ? 14.188 -17.531 -11.789 1 97.56 84 ALA B CA 1
ATOM 1450 C C . ALA B 1 84 ? 13.852 -18.891 -11.188 1 97.56 84 ALA B C 1
ATOM 1452 O O . ALA B 1 84 ? 14.609 -19.406 -10.359 1 97.56 84 ALA B O 1
ATOM 1453 N N . LEU B 1 85 ? 12.711 -19.406 -11.641 1 97.56 85 LEU B N 1
ATOM 1454 C CA . LEU B 1 85 ? 12.32 -20.75 -11.242 1 97.56 85 LEU B CA 1
ATOM 1455 C C . LEU B 1 85 ? 12.273 -21.688 -12.453 1 97.56 85 LEU B C 1
ATOM 1457 O O . LEU B 1 85 ? 11.797 -21.297 -13.523 1 97.56 85 LEU B O 1
ATOM 1461 N N . PRO B 1 86 ? 12.797 -22.906 -12.297 1 97.56 86 PRO B N 1
ATOM 1462 C CA . PRO B 1 86 ? 12.633 -23.875 -13.375 1 97.56 86 PRO B CA 1
ATOM 1463 C C . PRO B 1 86 ? 11.195 -24.359 -13.516 1 97.56 86 PRO B C 1
ATOM 1465 O O . PRO B 1 86 ? 10.336 -24.016 -12.703 1 97.56 86 PRO B O 1
ATOM 1468 N N . GLN B 1 87 ? 11.023 -25.094 -14.688 1 98.12 87 GLN B N 1
ATOM 1469 C CA . GLN B 1 87 ? 9.711 -25.734 -14.844 1 98.12 87 GLN B CA 1
ATOM 1470 C C . GLN B 1 87 ? 9.453 -26.734 -13.719 1 98.12 87 GLN B C 1
ATOM 1472 O O . GLN B 1 87 ? 10.375 -27.406 -13.25 1 98.12 87 GLN B O 1
ATOM 1477 N N . GLY B 1 88 ? 8.227 -26.828 -13.312 1 97.81 88 GLY B N 1
ATOM 1478 C CA . GLY B 1 88 ? 7.859 -27.828 -12.328 1 97.81 88 GLY B CA 1
ATOM 1479 C C . GLY B 1 88 ? 6.867 -27.328 -11.297 1 97.81 88 GLY B C 1
ATOM 1480 O O . GLY B 1 88 ? 6.168 -26.344 -11.531 1 97.81 88 GLY B O 1
ATOM 1481 N N . TRP B 1 89 ? 6.715 -28.141 -10.281 1 98.19 89 TRP B N 1
ATOM 1482 C CA . TRP B 1 89 ? 5.82 -27.828 -9.164 1 98.19 89 TRP B CA 1
ATOM 1483 C C . TRP B 1 89 ? 6.602 -27.266 -7.984 1 98.19 89 TRP B C 1
ATOM 1485 O O . TRP B 1 89 ? 7.734 -27.688 -7.723 1 98.19 89 TRP B O 1
ATOM 1495 N N . PHE B 1 90 ? 5.922 -26.375 -7.258 1 98.19 90 PHE B N 1
ATOM 1496 C CA . PHE B 1 90 ? 6.516 -25.766 -6.074 1 98.19 90 PHE B CA 1
ATOM 1497 C C . PHE B 1 90 ? 5.488 -25.625 -4.957 1 98.19 90 PHE B C 1
ATOM 1499 O O . PHE B 1 90 ? 4.293 -25.469 -5.223 1 98.19 90 PHE B O 1
ATOM 1506 N N . ARG B 1 91 ? 6.012 -25.672 -3.742 1 97.06 91 ARG B N 1
ATOM 1507 C CA . ARG B 1 91 ? 5.219 -25.25 -2.586 1 97.06 91 ARG B CA 1
ATOM 1508 C C . ARG B 1 91 ? 5.617 -23.859 -2.123 1 97.06 91 ARG B C 1
ATOM 1510 O O . ARG B 1 91 ? 6.809 -23.562 -1.995 1 97.06 91 ARG B O 1
ATOM 1517 N N . VAL B 1 92 ? 4.617 -23.031 -1.964 1 96.75 92 VAL B N 1
ATOM 1518 C CA . VAL B 1 92 ? 4.828 -21.641 -1.548 1 96.75 92 VAL B CA 1
ATOM 1519 C C . VAL B 1 92 ? 4.34 -21.453 -0.113 1 96.75 92 VAL B C 1
ATOM 1521 O O . VAL B 1 92 ? 3.17 -21.703 0.19 1 96.75 92 VAL B O 1
ATOM 1524 N N . VAL B 1 93 ? 5.281 -21.047 0.727 1 94.12 93 VAL B N 1
ATOM 1525 C CA . VAL B 1 93 ? 4.961 -20.797 2.129 1 94.12 93 VAL B CA 1
ATOM 1526 C C . VAL B 1 93 ? 5.266 -19.344 2.48 1 94.12 93 VAL B C 1
ATOM 1528 O O . VAL B 1 93 ? 6.352 -18.844 2.176 1 94.12 93 VAL B O 1
ATOM 1531 N N . ARG B 1 94 ? 4.246 -18.625 3.039 1 91.75 94 ARG B N 1
ATOM 1532 C CA . ARG B 1 94 ? 4.418 -17.25 3.484 1 91.75 94 ARG B CA 1
ATOM 1533 C C . ARG B 1 94 ? 4.73 -17.188 4.977 1 91.75 94 ARG B C 1
ATOM 1535 O O . ARG B 1 94 ? 4.062 -17.844 5.781 1 91.75 94 ARG B O 1
ATOM 1542 N N . GLN B 1 95 ? 5.82 -16.641 5.328 1 80.69 95 GLN B N 1
ATOM 1543 C CA . GLN B 1 95 ? 6.164 -16.5 6.738 1 80.69 95 GLN B CA 1
ATOM 1544 C C . GLN B 1 95 ? 5.312 -15.422 7.406 1 80.69 95 GLN B C 1
ATOM 1546 O O . GLN B 1 95 ? 5.207 -14.305 6.902 1 80.69 95 GLN B O 1
ATOM 1551 N N . ARG B 1 96 ? 4.129 -15.562 7.699 1 61.94 96 ARG B N 1
ATOM 1552 C CA . ARG B 1 96 ? 3.262 -14.547 8.289 1 61.94 96 ARG B CA 1
ATOM 1553 C C . ARG B 1 96 ? 3.924 -13.898 9.5 1 61.94 96 ARG B C 1
ATOM 1555 O O . ARG B 1 96 ? 4.527 -14.586 10.328 1 61.94 96 ARG B O 1
ATOM 1562 N N . GLU B 1 97 ? 4.41 -12.75 9.273 1 49.06 97 GLU B N 1
ATOM 1563 C CA . GLU B 1 97 ? 4.637 -11.891 10.43 1 49.06 97 GLU B CA 1
ATOM 1564 C C . GLU B 1 97 ? 3.375 -11.773 11.289 1 49.06 97 GLU B C 1
ATOM 1566 O O . GLU B 1 97 ? 2.295 -11.484 10.773 1 49.06 97 GLU B O 1
ATOM 1571 N N . TYR B 1 98 ? 3.287 -12.43 12.391 1 40.78 98 TYR B N 1
ATOM 1572 C CA . TYR B 1 98 ? 2.305 -12.133 13.422 1 40.78 98 TYR B CA 1
ATOM 1573 C C . TYR B 1 98 ? 2.189 -10.633 13.648 1 40.78 98 TYR B C 1
ATOM 1575 O O . TYR B 1 98 ? 3.178 -9.969 13.977 1 40.78 98 TYR B O 1
ATOM 1583 N N . ALA B 1 99 ? 1.626 -9.961 12.969 1 41.34 99 ALA B N 1
ATOM 1584 C CA . ALA B 1 99 ? 1.412 -8.609 13.477 1 41.34 99 ALA B CA 1
ATOM 1585 C C . ALA B 1 99 ? 0.53 -8.625 14.727 1 41.34 99 ALA B C 1
ATOM 1587 O O . ALA B 1 99 ? -0.588 -9.148 14.695 1 41.34 99 ALA B O 1
ATOM 1588 N N . PRO B 1 100 ? 1.002 -8.328 16.016 1 36.72 100 PRO B N 1
ATOM 1589 C CA . PRO B 1 100 ? 0.135 -8.133 17.188 1 36.72 100 PRO B CA 1
ATOM 1590 C C . PRO B 1 100 ? -1.109 -7.309 16.859 1 36.72 100 PRO B C 1
ATOM 1592 O O . PRO B 1 100 ? -2.221 -7.688 17.234 1 36.72 100 PRO B O 1
ATOM 1595 N N . GLY B 1 101 ? -0.937 -5.809 16.906 1 35.5 101 GLY B N 1
ATOM 1596 C CA . GLY B 1 101 ? -1.772 -4.645 17.156 1 35.5 101 GLY B CA 1
ATOM 1597 C C . GLY B 1 101 ? -2.781 -4.387 16.062 1 35.5 101 GLY B C 1
ATOM 1598 O O . GLY B 1 101 ? -2.855 -3.277 15.531 1 35.5 101 GLY B O 1
ATOM 1599 N N . ALA B 1 102 ? -3.221 -5.203 15.219 1 37.28 102 ALA B N 1
ATOM 1600 C CA . ALA B 1 102 ? -4.387 -4.656 14.531 1 37.28 102 ALA B CA 1
ATOM 1601 C C . ALA B 1 102 ? -5.438 -4.176 15.523 1 37.28 102 ALA B C 1
ATOM 1603 O O . ALA B 1 102 ? -5.91 -4.949 16.359 1 37.28 102 ALA B O 1
ATOM 1604 N N . ILE B 1 103 ? -5.41 -2.826 15.984 1 31.16 103 ILE B N 1
ATOM 1605 C CA . ILE B 1 103 ? -6.379 -2.127 16.828 1 31.16 103 ILE B CA 1
ATOM 1606 C C . ILE B 1 103 ? -7.789 -2.367 16.297 1 31.16 103 ILE B C 1
ATOM 1608 O O . ILE B 1 103 ? -8.109 -1.993 15.164 1 31.16 103 ILE B O 1
ATOM 1612 N N . ARG B 1 104 ? -8.492 -3.379 16.609 1 33.66 104 ARG B N 1
ATOM 1613 C CA . ARG B 1 104 ? -9.945 -3.52 16.641 1 33.66 104 ARG B CA 1
ATOM 1614 C C . ARG B 1 104 ? -10.602 -2.295 17.266 1 33.66 104 ARG B C 1
ATOM 1616 O O . ARG B 1 104 ? -10.359 -1.983 18.438 1 33.66 104 ARG B O 1
ATOM 1623 N N . ILE B 1 105 ? -10.852 -1.17 16.5 1 27.19 105 ILE B N 1
ATOM 1624 C CA . ILE B 1 105 ? -11.781 -0.203 17.062 1 27.19 105 ILE B CA 1
ATOM 1625 C C . ILE B 1 105 ? -13.109 -0.883 17.375 1 27.19 105 ILE B C 1
ATOM 1627 O O . ILE B 1 105 ? -13.812 -1.327 16.453 1 27.19 105 ILE B O 1
ATOM 1631 N N . VAL B 1 106 ? -13.117 -1.767 18.328 1 25.34 106 VAL B N 1
ATOM 1632 C CA . VAL B 1 106 ? -14.375 -2.131 18.984 1 25.34 106 VAL B CA 1
ATOM 1633 C C . VAL B 1 106 ? -14.992 -0.897 19.641 1 25.34 106 VAL B C 1
ATOM 1635 O O . VAL B 1 106 ? -14.391 -0.281 20.516 1 25.34 106 VAL B O 1
ATOM 1638 N N . ALA B 1 107 ? -15.664 0.083 18.828 1 24.42 107 ALA B N 1
ATOM 1639 C CA . ALA B 1 107 ? -16.547 0.887 19.656 1 24.42 107 ALA B CA 1
ATOM 1640 C C . ALA B 1 107 ? -17.531 0.004 20.422 1 24.42 107 ALA B C 1
ATOM 1642 O O . ALA B 1 107 ? -18.094 -0.934 19.859 1 24.42 107 ALA B O 1
ATOM 1643 N N . ASP B 1 108 ? -17.344 0.057 21.719 1 22.64 108 ASP B N 1
ATOM 1644 C CA . ASP B 1 108 ? -18.516 -0.176 22.578 1 22.64 108 ASP B CA 1
ATOM 1645 C C . ASP B 1 108 ? -19.656 0.76 22.203 1 22.64 108 ASP B C 1
ATOM 1647 O O . ASP B 1 108 ? -19.438 1.918 21.859 1 22.64 108 ASP B O 1
#

Foldseek 3Di:
DDDDPPDDDDDDDPVPDDPVVVPDDDDAADPVRHDDPDDDPPPPWDFDKDDDWDWAADDPDQGKIKIAAQAWIWTDTPPDDIDTGHGDMDIDHDPDDPPPCPPPPPPD/DDDDPPDDDDDDDPVPDDPVVVPDDDDAADPVRHDDPDDDPPPPWDFDKDDDWDWAADDPDQGKIKIAAQAWIWGDTPPDDIDTGHGDMDIDHDPDDPDPDPPPPPDD